Protein AF-A0A4R3HT07-F1 (afdb_monomer)

Mean predicted aligned error: 18.51 Å

Sequence (208 aa):
MPAIQLIVSEAEHKKLQEDYEKLSALWIQQGRQSSPPPFEHWIGERLMNANRISAEGIDHMRVFSAVEQLITSMHVHGFCLAHVVGQTGSPEKSSQEFAEALVRHFELPTQYIKRLQDVFTYYQKDASSLTDNGSSKAPAHASTTIESTFEELLERTTTALDHLGTERAIGRVEGALALLVNLGIMERETAREKTQAFKALARGMKKT

Nearest PDB structures (foldseek):
  6yss-assembly1_t  TM=6.814E-01  e=8.626E-01  Escherichia coli
  7m4u-assembly1_t  TM=6.735E-01  e=1.012E+00  Acinetobacter baumannii AB0057
  8akn-assembly1_U  TM=6.782E-01  e=1.917E+00  Escherichia coli BW25113

Foldseek 3Di:
DDDDDPDDDPVVVVVLVVVVVVVQVVCVVVVDPDHDDDSVVVVVVCVVVVDPCPPVNVVLVVLLVVLLVVQVVCVVLVHFAEDDPPDPDDQLVVLLVVLVVSCVVSVHDPVCSVVSSVSNVVRYDYVVVCCVVPDPCSVVVVLVSLVVVLVVLLVVLLVCLVVCDLVNSLVSNLVSLVVCVVVVSDPPVRSVVVSVVSNVSSVVVVVD

pLDDT: mean 73.89, std 13.8, range [34.53, 88.62]

Solvent-accessible surface area (backbone atoms only — not comparable to full-atom values): 12048 Å² total; per-residue (Å²): 131,86,80,84,79,83,77,81,56,66,69,58,52,52,51,53,50,55,52,48,52,53,48,46,54,50,40,60,73,68,67,52,90,64,78,72,72,55,69,70,56,50,48,50,53,46,56,72,65,66,68,72,71,45,74,66,53,51,50,46,51,49,55,52,49,50,53,54,49,50,56,52,49,35,47,76,73,74,43,69,50,64,61,72,88,85,60,100,59,56,70,68,54,52,26,41,54,51,20,49,50,51,31,62,74,69,70,40,65,74,81,47,32,62,57,46,19,51,54,44,56,70,54,40,46,57,56,64,77,52,34,74,78,76,50,101,40,57,67,53,58,52,42,53,52,52,49,51,53,48,49,52,50,49,52,54,42,59,74,37,30,86,82,62,36,60,70,57,40,49,52,52,52,49,54,52,43,51,50,35,37,75,71,70,71,37,56,71,67,60,43,50,50,54,49,51,53,50,52,52,50,52,58,52,66,72,76,113

Radius of gyration: 28.4 Å; Cα contacts (8 Å, |Δi|>4): 105; chains: 1; bounding box: 58×48×77 Å

Structure (mmCIF, N/CA/C/O backbone):
data_AF-A0A4R3HT07-F1
#
_entry.id   AF-A0A4R3HT07-F1
#
loop_
_atom_site.group_PDB
_atom_site.id
_atom_site.type_symbol
_atom_site.label_atom_id
_atom_site.label_alt_id
_atom_site.label_comp_id
_atom_site.label_asym_id
_atom_site.label_entity_id
_atom_site.label_seq_id
_atom_site.pdbx_PDB_ins_code
_atom_site.Cartn_x
_atom_site.Cartn_y
_atom_site.Cartn_z
_atom_site.occupancy
_atom_site.B_iso_or_equiv
_atom_site.auth_seq_id
_atom_site.auth_comp_id
_atom_site.auth_asym_id
_atom_site.auth_atom_id
_atom_site.pdbx_PDB_model_num
ATOM 1 N N . MET A 1 1 ? -12.604 -7.193 -16.984 1.00 37.78 1 MET A N 1
ATOM 2 C CA . MET A 1 1 ? -11.134 -7.183 -17.146 1.00 37.78 1 MET A CA 1
ATOM 3 C C . MET A 1 1 ? -10.815 -6.289 -18.333 1.00 37.78 1 MET A C 1
ATOM 5 O O . MET A 1 1 ? -11.420 -6.524 -19.374 1.00 37.78 1 MET A O 1
ATOM 9 N N . PRO A 1 2 ? -9.982 -5.243 -18.202 1.00 41.06 2 PRO A N 1
ATOM 10 C CA . PRO A 1 2 ? -9.590 -4.447 -19.361 1.00 41.06 2 PRO A CA 1
ATOM 11 C C . PRO A 1 2 ? -8.778 -5.326 -20.321 1.00 41.06 2 PRO A C 1
ATOM 13 O O . PRO A 1 2 ? -7.919 -6.095 -19.890 1.00 41.06 2 PRO A O 1
ATOM 16 N N . ALA A 1 3 ? -9.099 -5.261 -21.613 1.00 49.72 3 ALA A N 1
ATOM 17 C CA . ALA A 1 3 ? -8.401 -6.019 -22.642 1.00 49.72 3 ALA A CA 1
ATOM 18 C C . ALA A 1 3 ? -6.967 -5.490 -22.777 1.00 49.72 3 ALA A C 1
ATOM 20 O O . ALA A 1 3 ? -6.766 -4.304 -23.033 1.00 49.72 3 ALA A O 1
ATOM 21 N N . ILE A 1 4 ? -5.974 -6.363 -22.605 1.00 49.41 4 ILE A N 1
ATOM 22 C CA . ILE A 1 4 ? -4.579 -6.040 -22.906 1.00 49.41 4 ILE A CA 1
ATOM 23 C C . ILE A 1 4 ? -4.487 -5.899 -24.428 1.00 49.41 4 ILE A C 1
ATOM 25 O O . ILE A 1 4 ? -4.513 -6.894 -25.150 1.00 49.41 4 ILE A O 1
ATOM 29 N N . GLN A 1 5 ? -4.436 -4.664 -24.926 1.00 41.53 5 GLN A N 1
ATOM 30 C CA . GLN A 1 5 ? -4.171 -4.404 -26.337 1.00 41.53 5 GLN A CA 1
ATOM 31 C C . GLN A 1 5 ? -2.673 -4.579 -26.586 1.00 41.53 5 GLN A C 1
ATOM 33 O O . GLN A 1 5 ? -1.863 -3.727 -26.226 1.00 41.53 5 GLN A O 1
ATOM 38 N N . LEU A 1 6 ? -2.304 -5.711 -27.185 1.00 50.66 6 LEU A N 1
ATOM 39 C CA . LEU A 1 6 ? -0.961 -5.933 -27.709 1.00 50.66 6 LEU A CA 1
ATOM 40 C C . LEU A 1 6 ? -0.821 -5.142 -29.012 1.00 50.66 6 LEU A C 1
ATOM 42 O O . LEU A 1 6 ? -1.222 -5.604 -30.078 1.00 50.66 6 LEU A O 1
ATOM 46 N N . ILE A 1 7 ? -0.286 -3.926 -28.916 1.00 63.28 7 ILE A N 1
ATOM 47 C CA . ILE A 1 7 ? 0.054 -3.113 -30.084 1.00 63.28 7 ILE A CA 1
ATOM 48 C C . ILE A 1 7 ? 1.466 -3.510 -30.512 1.00 63.28 7 ILE A C 1
ATOM 50 O O . ILE A 1 7 ? 2.448 -3.139 -29.872 1.00 63.28 7 ILE A O 1
ATOM 54 N N . VAL A 1 8 ? 1.568 -4.299 -31.581 1.00 64.50 8 VAL A N 1
ATOM 55 C CA . VAL A 1 8 ? 2.858 -4.621 -32.198 1.00 64.50 8 VAL A CA 1
ATOM 56 C C . VAL A 1 8 ? 3.325 -3.388 -32.968 1.00 64.50 8 VAL A C 1
ATOM 58 O O . VAL A 1 8 ? 2.709 -2.990 -33.953 1.00 64.50 8 VAL A O 1
ATOM 61 N N . SER A 1 9 ? 4.403 -2.759 -32.502 1.00 75.62 9 SER A N 1
ATOM 62 C CA . SER A 1 9 ? 5.013 -1.624 -33.194 1.00 75.62 9 SER A CA 1
ATOM 63 C C . SER A 1 9 ? 5.792 -2.113 -34.417 1.00 75.62 9 SER A C 1
ATOM 65 O O . SER A 1 9 ? 6.888 -2.665 -34.296 1.00 75.62 9 SER A O 1
ATOM 67 N N . GLU A 1 10 ? 5.246 -1.891 -35.615 1.00 76.69 10 GLU A N 1
ATOM 68 C CA . GLU A 1 10 ? 5.913 -2.228 -36.884 1.00 76.69 10 GLU A CA 1
ATOM 69 C C . GLU A 1 10 ? 7.265 -1.506 -37.043 1.00 76.69 10 GLU A C 1
ATOM 71 O O . GLU A 1 10 ? 8.210 -2.056 -37.610 1.00 76.69 10 GLU A O 1
ATOM 76 N N . ALA A 1 11 ? 7.393 -0.297 -36.484 1.00 78.88 11 ALA A N 1
ATOM 77 C CA . ALA A 1 11 ? 8.632 0.478 -36.513 1.00 78.88 11 ALA A CA 1
ATOM 78 C C . ALA A 1 11 ? 9.754 -0.181 -35.691 1.00 78.88 11 ALA A C 1
ATOM 80 O O . ALA A 1 11 ? 10.909 -0.212 -36.120 1.00 78.88 11 ALA A O 1
ATOM 81 N N . GLU A 1 12 ? 9.423 -0.738 -34.524 1.00 77.69 12 GLU A N 1
ATOM 82 C CA . GLU A 1 12 ? 10.391 -1.452 -33.685 1.00 77.69 12 GLU A CA 1
ATOM 83 C C . GLU A 1 12 ? 10.773 -2.803 -34.289 1.00 77.69 12 GLU A C 1
ATOM 85 O O . GLU A 1 12 ? 11.945 -3.183 -34.249 1.00 77.69 12 GLU A O 1
ATOM 90 N N . HIS A 1 13 ? 9.816 -3.490 -34.920 1.00 79.44 13 HIS A N 1
ATOM 91 C CA . HIS A 1 13 ? 10.086 -4.727 -35.648 1.00 79.44 13 HIS A CA 1
ATOM 92 C C . HIS A 1 13 ? 11.069 -4.502 -36.804 1.00 79.44 13 HIS A C 1
ATOM 94 O O . HIS A 1 13 ? 12.067 -5.217 -36.914 1.00 79.44 13 HIS A O 1
ATOM 100 N N . 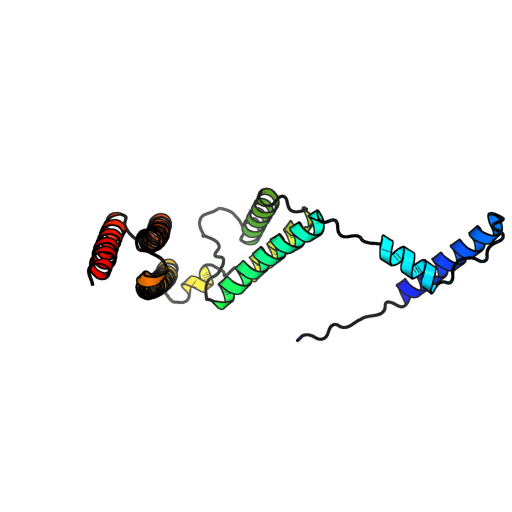LYS A 1 14 ? 10.855 -3.449 -37.605 1.00 84.50 14 LYS A N 1
ATOM 101 C CA . LYS A 1 14 ? 11.763 -3.086 -38.701 1.00 84.50 14 LYS A CA 1
ATOM 102 C C . LYS A 1 14 ? 13.173 -2.766 -38.195 1.00 84.50 14 LYS A C 1
ATOM 104 O O . LYS A 1 14 ? 14.154 -3.236 -38.763 1.00 84.50 14 LYS A O 1
ATOM 109 N N . LYS A 1 15 ? 13.283 -2.041 -37.079 1.00 84.75 15 LYS A N 1
ATOM 110 C CA . LYS A 1 15 ? 14.576 -1.743 -36.446 1.00 84.75 15 LYS A CA 1
ATOM 111 C C . LYS A 1 15 ? 15.298 -3.010 -35.964 1.00 84.75 15 LYS A C 1
ATOM 113 O O . LYS A 1 15 ? 16.508 -3.125 -36.135 1.00 8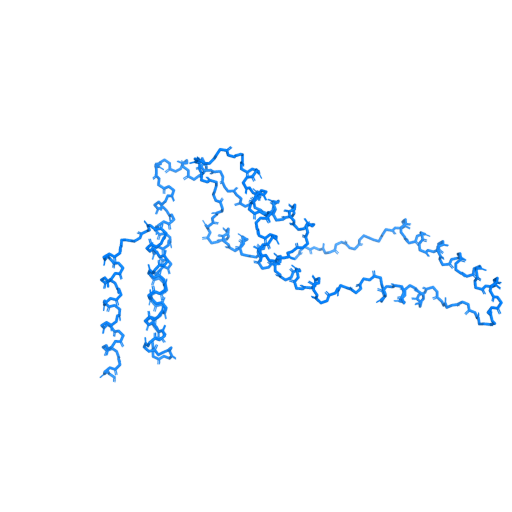4.75 15 LYS A O 1
ATOM 118 N N . LEU A 1 16 ? 14.572 -3.967 -35.381 1.00 83.69 16 LEU A N 1
ATOM 119 C CA . LEU A 1 16 ? 15.135 -5.256 -34.958 1.00 83.69 16 LEU A CA 1
ATOM 120 C C . LEU A 1 16 ? 15.637 -6.084 -36.146 1.00 83.69 16 LEU A C 1
ATOM 122 O O . LEU A 1 16 ? 16.680 -6.731 -36.040 1.00 83.69 16 LEU A O 1
ATOM 126 N N . GLN A 1 17 ? 14.923 -6.040 -37.269 1.00 84.25 17 GLN A N 1
ATOM 127 C CA . GLN A 1 17 ? 15.330 -6.702 -38.504 1.00 84.25 17 GLN A CA 1
ATOM 128 C C . GLN A 1 17 ? 16.607 -6.076 -39.088 1.00 84.25 17 GLN A C 1
ATOM 130 O O . GLN A 1 17 ? 17.556 -6.798 -39.389 1.00 84.25 17 GLN A O 1
ATOM 135 N N . GLU A 1 18 ? 16.689 -4.744 -39.142 1.00 87.25 18 GLU A N 1
ATOM 136 C CA . GLU A 1 18 ? 17.897 -4.023 -39.577 1.00 87.25 18 GLU A CA 1
ATOM 137 C C . GLU A 1 18 ? 19.112 -4.306 -38.669 1.00 87.25 18 GLU A C 1
ATOM 139 O O . GLU A 1 18 ? 20.241 -4.447 -39.147 1.00 87.25 18 GLU A O 1
ATOM 144 N N . ASP A 1 19 ? 18.906 -4.410 -37.352 1.00 84.62 19 ASP A N 1
ATOM 145 C CA . ASP A 1 19 ? 19.958 -4.784 -36.395 1.00 84.62 19 ASP A CA 1
ATOM 146 C C . ASP A 1 19 ? 20.474 -6.213 -36.638 1.00 84.62 19 ASP A C 1
ATOM 148 O O . ASP A 1 19 ? 21.682 -6.464 -36.554 1.00 84.62 19 ASP A O 1
ATOM 152 N N . TYR A 1 20 ? 19.577 -7.151 -36.953 1.00 86.38 20 TYR A N 1
ATOM 153 C CA . TYR A 1 20 ? 19.948 -8.528 -37.273 1.00 86.38 20 TYR A CA 1
ATOM 154 C C . TYR A 1 20 ? 20.708 -8.626 -38.597 1.00 86.38 20 TYR A C 1
ATOM 156 O O . TYR A 1 20 ? 21.718 -9.326 -38.679 1.00 86.38 20 TYR A O 1
ATOM 164 N N . GLU A 1 21 ? 20.283 -7.884 -39.621 1.00 86.00 21 GLU A N 1
ATOM 165 C CA . GLU A 1 21 ? 20.986 -7.815 -40.904 1.00 86.00 21 GLU A CA 1
ATOM 166 C C . GLU A 1 21 ? 22.422 -7.305 -40.720 1.00 86.00 21 GLU A C 1
ATOM 168 O O . GLU A 1 21 ? 23.366 -7.925 -41.218 1.00 86.00 21 GLU A O 1
ATOM 173 N N . LYS A 1 22 ? 22.621 -6.260 -39.904 1.00 86.31 22 LYS A N 1
ATOM 174 C CA . LYS A 1 22 ? 23.965 -5.775 -39.538 1.00 86.31 22 LYS A CA 1
ATOM 175 C C . LYS A 1 22 ? 24.794 -6.840 -38.825 1.00 86.31 22 LYS A C 1
ATOM 177 O O . LYS A 1 22 ? 25.967 -7.015 -39.154 1.00 86.31 22 LYS A O 1
ATOM 182 N N . LEU A 1 23 ? 24.203 -7.568 -37.874 1.00 83.25 23 LEU A N 1
ATOM 183 C CA . LEU A 1 23 ? 24.891 -8.663 -37.186 1.00 83.25 23 LEU A CA 1
ATOM 184 C C . LEU A 1 23 ? 25.297 -9.762 -38.166 1.00 83.25 23 LEU A C 1
ATOM 186 O O . LEU A 1 23 ? 26.435 -10.221 -38.115 1.00 83.25 23 LEU A O 1
ATOM 190 N N . SER A 1 24 ? 24.401 -10.156 -39.070 1.00 81.69 24 SER A N 1
ATOM 191 C CA . SER A 1 24 ? 24.669 -11.191 -40.070 1.00 81.69 24 SER A CA 1
ATOM 192 C C . SER A 1 24 ? 25.809 -10.791 -41.017 1.00 81.69 24 SER A C 1
ATOM 194 O O . SER A 1 24 ? 26.694 -11.602 -41.292 1.00 81.69 24 SER A O 1
ATOM 1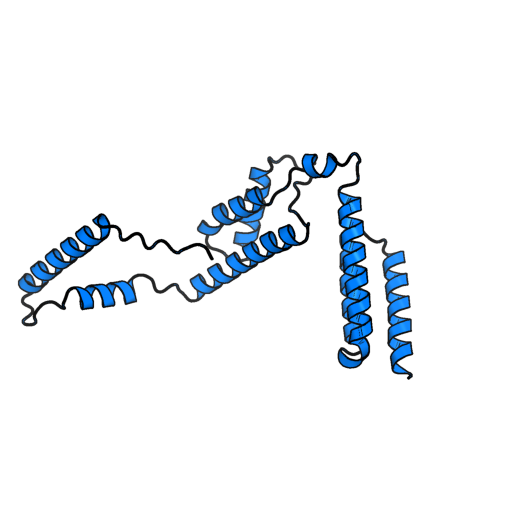96 N N . ALA A 1 25 ? 25.866 -9.517 -41.420 1.00 82.19 25 ALA A N 1
ATOM 197 C CA . ALA A 1 25 ? 26.948 -8.976 -42.236 1.00 82.19 25 ALA A CA 1
ATOM 198 C C . ALA A 1 25 ? 28.291 -8.982 -41.484 1.00 82.19 25 ALA A C 1
ATOM 200 O O . ALA A 1 25 ? 29.314 -9.392 -42.036 1.00 82.19 25 ALA A O 1
ATOM 201 N N . LEU A 1 26 ? 28.291 -8.594 -40.203 1.00 82.06 26 LEU A N 1
ATOM 202 C CA . LEU A 1 26 ? 29.482 -8.638 -39.347 1.00 82.06 26 LEU A CA 1
ATOM 203 C C . LEU A 1 26 ? 29.937 -10.074 -39.048 1.00 82.06 26 LEU A C 1
ATOM 205 O O . LEU A 1 26 ? 31.135 -10.323 -38.939 1.00 82.06 26 LEU A O 1
ATOM 209 N N . TRP A 1 27 ? 29.010 -11.028 -38.952 1.00 80.75 27 TRP A N 1
ATOM 210 C CA . TRP A 1 27 ? 29.309 -12.443 -38.709 1.00 80.75 27 TRP A CA 1
ATOM 211 C C . TRP A 1 27 ? 30.141 -13.052 -39.841 1.00 80.75 27 TRP A C 1
ATOM 213 O O . TRP A 1 27 ? 31.115 -13.764 -39.588 1.00 80.75 27 TRP A O 1
ATOM 223 N N . ILE A 1 28 ? 29.792 -12.700 -41.083 1.00 74.12 28 ILE A N 1
ATOM 224 C CA . ILE A 1 28 ? 30.522 -13.093 -42.294 1.00 74.12 28 ILE A CA 1
ATOM 225 C C . ILE A 1 28 ? 31.903 -12.419 -42.325 1.00 74.12 28 ILE A C 1
ATOM 227 O O . ILE A 1 28 ? 32.904 -13.074 -42.612 1.00 74.12 28 ILE A O 1
ATOM 231 N N . GLN A 1 29 ? 31.987 -11.132 -41.968 1.00 75.56 29 GLN A N 1
ATOM 232 C CA . GLN A 1 29 ? 33.257 -10.390 -41.931 1.00 75.56 29 GLN A CA 1
ATOM 233 C C . GLN A 1 29 ? 34.222 -10.877 -40.840 1.00 75.56 29 GLN A C 1
ATOM 235 O O . GLN A 1 29 ? 35.435 -10.783 -41.009 1.00 75.56 29 GLN A O 1
ATOM 240 N N . GLN A 1 30 ? 33.708 -11.431 -39.740 1.00 75.44 30 GLN A N 1
ATOM 241 C CA . GLN A 1 30 ? 34.515 -12.003 -38.657 1.00 75.44 30 GLN A CA 1
ATOM 242 C C . GLN A 1 30 ? 35.070 -13.404 -38.971 1.00 75.44 30 GLN A C 1
ATOM 244 O O . GLN A 1 30 ? 35.704 -14.009 -38.108 1.00 75.44 30 GLN A O 1
ATOM 249 N N . GLY A 1 31 ? 34.839 -13.939 -40.177 1.00 64.19 31 GLY A N 1
ATOM 250 C CA . GLY A 1 31 ? 35.401 -15.223 -40.607 1.00 64.19 31 GLY A CA 1
ATOM 251 C C . GLY A 1 31 ? 34.873 -16.426 -39.821 1.00 64.19 31 GLY A C 1
ATOM 252 O O . GLY A 1 31 ? 35.510 -17.481 -39.800 1.00 64.19 31 GLY A O 1
ATOM 253 N N . ARG A 1 32 ? 33.721 -16.286 -39.151 1.00 69.00 32 ARG A N 1
ATOM 254 C CA . ARG A 1 32 ? 33.080 -17.401 -38.448 1.00 69.00 32 ARG A CA 1
ATOM 255 C C . ARG A 1 32 ? 32.565 -18.400 -39.484 1.00 69.00 32 ARG A C 1
ATOM 257 O O . ARG A 1 32 ? 31.801 -18.035 -40.368 1.00 69.00 32 ARG A O 1
ATOM 264 N N . GLN A 1 33 ? 32.979 -19.663 -39.367 1.00 61.62 33 GLN A N 1
ATOM 265 C CA . GLN A 1 33 ? 32.546 -20.727 -40.287 1.00 61.62 33 GLN A CA 1
ATOM 266 C C . GLN A 1 33 ? 31.112 -21.213 -40.036 1.00 61.62 33 GLN A C 1
ATOM 268 O O . GLN A 1 33 ? 30.549 -21.928 -40.860 1.00 61.62 33 GLN A O 1
ATOM 273 N N . SER A 1 34 ? 30.512 -20.842 -38.906 1.00 71.25 34 SER A N 1
ATOM 274 C CA . SER A 1 34 ? 29.113 -21.137 -38.619 1.00 71.25 34 SER A CA 1
ATOM 275 C C . SER A 1 34 ? 28.196 -20.094 -39.249 1.00 71.25 34 SER A C 1
ATOM 277 O O . SER A 1 34 ? 28.502 -18.900 -39.244 1.00 71.25 34 SER A O 1
ATOM 279 N N . SER A 1 35 ? 27.040 -20.534 -39.748 1.00 73.62 35 SER A N 1
ATOM 280 C CA . SER A 1 35 ? 25.962 -19.621 -40.128 1.00 73.62 35 SER A CA 1
ATOM 281 C C . SER A 1 35 ? 25.542 -18.770 -38.922 1.00 73.62 35 SER A C 1
ATOM 283 O O . SER A 1 35 ? 25.547 -19.286 -37.797 1.00 73.62 35 SER A O 1
ATOM 285 N N . PRO A 1 36 ? 25.166 -17.493 -39.122 1.00 77.88 36 PRO A N 1
ATOM 286 C CA . PRO A 1 36 ? 24.611 -16.687 -38.043 1.00 77.88 36 PRO A CA 1
ATOM 287 C C . PRO A 1 36 ? 23.380 -17.385 -37.434 1.00 77.88 36 PRO A C 1
ATOM 289 O O . PRO A 1 36 ? 22.666 -18.101 -38.147 1.00 77.88 36 PRO A O 1
ATOM 292 N N . PRO A 1 37 ? 23.143 -17.218 -36.121 1.00 82.25 37 PRO A N 1
ATOM 293 C CA . PRO A 1 37 ? 21.982 -17.803 -35.460 1.00 82.25 37 PRO A CA 1
ATOM 294 C C . PRO A 1 37 ? 20.697 -17.275 -36.109 1.00 82.25 37 PRO A C 1
ATOM 296 O O . PRO A 1 37 ? 20.656 -16.086 -36.406 1.00 82.25 37 PRO A O 1
ATOM 299 N N . PRO A 1 38 ? 19.649 -18.099 -36.301 1.00 84.44 38 PRO A N 1
ATOM 300 C CA . PRO A 1 38 ? 18.374 -17.642 -36.850 1.00 84.44 38 PRO A CA 1
ATOM 301 C C . PRO A 1 38 ? 17.807 -16.440 -36.085 1.00 84.44 38 PRO A C 1
ATOM 303 O O . PRO A 1 38 ? 17.961 -16.355 -34.865 1.00 84.44 38 PRO A O 1
ATOM 306 N N . PHE A 1 39 ? 17.093 -15.553 -36.785 1.00 80.94 39 PHE A N 1
ATOM 307 C CA . PHE A 1 39 ? 16.514 -14.326 -36.219 1.00 80.94 39 PHE A CA 1
ATOM 308 C C . PHE A 1 39 ? 15.720 -14.571 -34.929 1.00 80.94 39 PHE A C 1
ATOM 310 O O . PHE A 1 39 ? 15.919 -13.866 -33.943 1.00 80.94 39 PHE A O 1
ATOM 317 N N . GLU A 1 40 ? 14.880 -15.610 -34.903 1.00 81.75 40 GLU A N 1
ATOM 318 C CA . GLU A 1 40 ? 14.084 -15.979 -33.726 1.00 81.75 40 GLU A CA 1
ATOM 319 C C . GLU A 1 40 ? 14.951 -16.373 -32.526 1.00 81.75 40 GLU A C 1
ATOM 321 O O . GLU A 1 40 ? 14.657 -15.996 -31.393 1.00 81.75 40 GLU A O 1
ATOM 326 N N . HIS A 1 41 ? 16.051 -17.089 -32.768 1.00 80.88 41 HIS A N 1
ATOM 327 C CA . HIS A 1 41 ? 16.975 -17.504 -31.718 1.00 80.88 41 HIS A CA 1
ATOM 328 C C . HIS A 1 41 ? 17.774 -16.312 -31.180 1.00 80.88 41 HIS A C 1
ATOM 330 O O . HIS A 1 41 ? 17.892 -16.140 -29.969 1.00 80.88 41 HIS A O 1
ATOM 336 N N . TRP A 1 42 ? 18.246 -15.439 -32.073 1.00 84.50 42 TRP A N 1
ATOM 337 C CA . TRP A 1 42 ? 18.942 -14.209 -31.701 1.00 84.50 42 TRP A CA 1
ATOM 338 C C . TRP A 1 42 ? 18.045 -13.245 -30.912 1.00 84.50 42 TRP A C 1
ATOM 340 O O . TRP A 1 42 ? 18.473 -12.702 -29.892 1.00 84.50 42 TRP A O 1
ATOM 350 N N . ILE A 1 43 ? 16.788 -13.065 -31.332 1.00 81.38 43 ILE A N 1
ATOM 351 C CA . ILE A 1 43 ? 15.800 -12.297 -30.565 1.00 81.38 43 ILE A CA 1
ATOM 352 C C . ILE A 1 43 ? 15.510 -12.975 -29.232 1.00 81.38 43 ILE A C 1
ATOM 354 O O . ILE A 1 43 ? 15.459 -12.282 -28.222 1.00 81.38 43 ILE A O 1
ATOM 358 N N . GLY A 1 44 ? 15.348 -14.298 -29.203 1.00 74.94 44 GLY A N 1
ATOM 359 C CA . GLY A 1 44 ? 15.113 -15.053 -27.974 1.00 74.94 44 GLY A CA 1
ATOM 360 C C . GLY A 1 44 ? 16.221 -14.834 -26.944 1.00 74.94 44 GLY A C 1
ATOM 361 O O . GLY A 1 44 ? 15.936 -14.476 -25.803 1.00 74.94 44 GLY A O 1
ATOM 362 N N . GLU A 1 45 ? 17.486 -14.942 -27.350 1.00 76.81 45 GLU A N 1
ATOM 363 C CA . GLU A 1 45 ? 18.623 -14.632 -26.478 1.00 76.81 45 GLU A CA 1
ATOM 364 C C . GLU A 1 45 ? 18.659 -13.155 -26.080 1.00 76.81 45 GLU A C 1
ATOM 366 O O . GLU A 1 45 ? 18.891 -12.831 -24.913 1.00 76.81 45 GLU A O 1
ATOM 371 N N . ARG A 1 46 ? 18.391 -12.242 -27.021 1.00 72.69 46 ARG A N 1
ATOM 372 C CA . ARG A 1 46 ? 18.348 -10.805 -26.732 1.00 72.69 46 ARG A CA 1
ATOM 373 C C . ARG A 1 46 ? 17.252 -10.490 -25.721 1.00 72.69 46 ARG A C 1
ATOM 375 O O . ARG A 1 46 ? 17.537 -9.741 -24.805 1.00 72.69 46 ARG A O 1
ATOM 382 N N . LEU A 1 47 ? 16.066 -11.092 -25.820 1.00 69.00 47 LEU A N 1
ATOM 383 C CA . LEU A 1 47 ? 14.940 -10.932 -24.891 1.00 69.00 47 LEU A CA 1
ATOM 384 C C . LEU A 1 47 ? 15.230 -11.534 -23.513 1.00 69.00 47 LEU A C 1
ATOM 386 O O . LEU A 1 47 ? 14.974 -10.886 -22.500 1.00 69.00 47 LEU A O 1
ATOM 390 N N . MET A 1 48 ? 15.826 -12.728 -23.466 1.00 64.25 48 MET A N 1
ATOM 391 C CA . MET A 1 48 ? 16.255 -13.372 -22.215 1.00 64.25 48 MET A CA 1
ATOM 392 C C . MET A 1 48 ? 17.322 -12.556 -21.471 1.00 64.25 48 MET A C 1
ATOM 394 O O . MET A 1 48 ? 17.422 -12.627 -20.242 1.00 64.25 48 MET A O 1
ATOM 398 N N . ASN A 1 49 ? 18.091 -11.759 -22.214 1.00 59.88 49 ASN A N 1
ATOM 399 C CA . ASN A 1 49 ? 19.088 -10.833 -21.690 1.00 59.88 49 ASN A CA 1
ATOM 400 C C . ASN A 1 49 ? 18.573 -9.384 -21.567 1.00 59.88 49 ASN A C 1
ATOM 402 O O . ASN A 1 49 ? 19.232 -8.572 -20.921 1.00 59.88 49 ASN A O 1
ATOM 406 N N . ALA A 1 50 ? 17.420 -9.045 -22.159 1.00 57.69 50 ALA A N 1
ATOM 407 C CA . ALA A 1 50 ? 17.011 -7.657 -22.382 1.00 57.69 50 ALA A CA 1
ATOM 408 C C . ALA A 1 50 ? 16.520 -6.957 -21.125 1.00 57.69 50 ALA A C 1
ATOM 410 O O . ALA A 1 50 ? 16.609 -5.743 -21.096 1.00 57.69 50 ALA A O 1
ATOM 411 N N . ASN A 1 51 ? 16.012 -7.664 -20.116 1.00 58.06 51 ASN A N 1
ATOM 412 C CA . ASN A 1 51 ? 15.630 -7.067 -18.836 1.00 58.06 51 ASN A CA 1
ATOM 413 C C . ASN A 1 51 ? 15.429 -8.172 -17.799 1.00 58.06 51 ASN A C 1
ATOM 415 O O . ASN A 1 51 ? 14.303 -8.571 -17.497 1.00 58.06 51 ASN A O 1
ATOM 419 N N . ARG A 1 52 ? 16.520 -8.669 -17.209 1.00 55.44 52 ARG A N 1
ATOM 420 C CA . ARG A 1 52 ? 16.389 -9.304 -15.895 1.00 55.44 52 ARG A CA 1
ATOM 421 C C . ARG A 1 52 ? 16.109 -8.186 -14.905 1.00 55.44 52 ARG A C 1
ATOM 423 O O . ARG A 1 52 ? 17.029 -7.486 -14.491 1.00 55.44 52 ARG A O 1
ATOM 430 N N . ILE A 1 53 ? 14.836 -7.995 -14.566 1.00 60.84 53 ILE A N 1
ATOM 431 C CA . ILE A 1 53 ? 14.464 -7.190 -13.403 1.00 60.84 53 ILE A CA 1
ATOM 432 C C . ILE A 1 53 ? 15.221 -7.811 -12.226 1.00 60.84 53 ILE A C 1
ATOM 434 O O . ILE A 1 53 ? 15.079 -9.007 -11.961 1.00 60.84 53 ILE A O 1
ATOM 438 N N . SER A 1 54 ? 16.105 -7.037 -11.595 1.00 69.56 54 SER A N 1
ATOM 439 C CA . SER A 1 54 ? 16.853 -7.512 -10.433 1.00 69.56 54 SER A CA 1
ATOM 440 C C . SER A 1 54 ? 15.872 -7.910 -9.326 1.00 69.56 54 SER A C 1
ATOM 442 O O . SER A 1 54 ? 14.749 -7.409 -9.281 1.00 69.56 54 SER A O 1
ATOM 444 N N . ALA A 1 55 ? 16.276 -8.804 -8.420 1.00 70.75 55 ALA A N 1
ATOM 445 C CA . ALA A 1 55 ? 15.448 -9.151 -7.260 1.00 70.75 55 ALA A CA 1
ATOM 446 C C . ALA A 1 55 ? 15.009 -7.888 -6.489 1.00 70.75 55 ALA A C 1
ATOM 448 O O . ALA A 1 55 ? 13.841 -7.733 -6.156 1.00 70.75 55 ALA A O 1
ATOM 449 N N . GLU A 1 56 ? 15.924 -6.929 -6.363 1.00 76.00 56 GLU A N 1
ATOM 450 C CA . GLU A 1 56 ? 15.684 -5.593 -5.819 1.00 76.00 56 GLU A CA 1
ATOM 451 C C . GLU A 1 56 ? 14.634 -4.796 -6.621 1.00 76.00 56 GLU A C 1
ATOM 453 O O . GLU A 1 56 ? 13.731 -4.190 -6.052 1.00 76.00 56 GLU A O 1
ATOM 458 N N . GLY A 1 57 ? 14.667 -4.858 -7.956 1.00 75.62 57 GLY A N 1
ATOM 459 C CA . GLY A 1 57 ? 13.639 -4.259 -8.811 1.00 75.62 57 GLY A CA 1
ATOM 460 C C . GLY A 1 57 ? 12.247 -4.863 -8.596 1.00 75.62 57 GLY A C 1
ATOM 461 O O . GLY A 1 57 ? 11.257 -4.131 -8.607 1.00 75.62 57 GLY A O 1
ATOM 462 N N . ILE A 1 58 ? 12.163 -6.174 -8.348 1.00 78.88 58 ILE A N 1
ATOM 463 C CA . ILE A 1 58 ? 10.901 -6.855 -8.014 1.00 78.88 58 ILE A CA 1
ATOM 464 C C . ILE A 1 58 ? 10.393 -6.394 -6.644 1.00 78.88 58 ILE A C 1
ATOM 466 O O . ILE A 1 58 ? 9.197 -6.135 -6.491 1.00 78.88 58 ILE A O 1
ATOM 470 N N . ASP A 1 59 ? 11.280 -6.255 -5.661 1.00 79.50 59 ASP A N 1
ATOM 471 C CA . ASP A 1 59 ? 10.906 -5.797 -4.324 1.00 79.50 59 ASP A CA 1
ATOM 472 C C . ASP A 1 59 ? 10.420 -4.341 -4.342 1.00 79.50 59 ASP A C 1
ATOM 474 O O . ASP A 1 59 ? 9.359 -4.046 -3.785 1.00 79.50 59 ASP A O 1
ATOM 478 N N . HIS A 1 60 ? 11.072 -3.460 -5.106 1.00 83.44 60 HIS A N 1
ATOM 479 C CA . HIS A 1 60 ? 10.582 -2.098 -5.341 1.00 83.44 60 HIS A CA 1
ATOM 480 C C . HIS A 1 60 ? 9.182 -2.076 -5.970 1.00 83.44 60 HIS A C 1
ATOM 482 O O . HIS A 1 60 ? 8.321 -1.300 -5.549 1.00 83.44 60 HIS A O 1
ATOM 488 N N . MET A 1 61 ? 8.917 -2.954 -6.946 1.00 82.81 61 MET A N 1
ATOM 489 C CA . MET A 1 61 ? 7.588 -3.071 -7.558 1.00 82.81 61 MET A CA 1
ATOM 490 C C . MET A 1 61 ? 6.530 -3.552 -6.558 1.00 82.81 61 MET A C 1
ATOM 492 O O . MET A 1 61 ? 5.395 -3.071 -6.596 1.00 82.81 61 MET A O 1
ATOM 496 N N . ARG A 1 62 ? 6.879 -4.478 -5.657 1.00 83.81 62 ARG A N 1
ATOM 497 C CA . ARG A 1 62 ? 5.969 -4.975 -4.611 1.00 83.81 62 ARG A CA 1
ATOM 498 C C . ARG A 1 62 ? 5.617 -3.888 -3.609 1.00 83.81 62 ARG A C 1
ATOM 500 O O . ARG A 1 62 ? 4.438 -3.721 -3.309 1.00 83.81 62 ARG A O 1
ATOM 507 N N . VAL A 1 63 ? 6.611 -3.140 -3.134 1.00 84.94 63 VAL A N 1
ATOM 508 C CA . VAL A 1 63 ? 6.392 -2.028 -2.200 1.00 84.94 63 VAL A CA 1
ATOM 509 C C . VAL A 1 63 ? 5.522 -0.955 -2.848 1.00 84.94 63 VAL A C 1
ATOM 511 O O . VAL A 1 63 ? 4.518 -0.554 -2.263 1.00 84.94 63 VAL A O 1
ATOM 514 N N . PHE A 1 64 ? 5.836 -0.554 -4.083 1.00 86.38 64 PHE A N 1
ATOM 515 C CA . PHE A 1 64 ? 5.003 0.393 -4.823 1.00 86.38 64 PHE A CA 1
ATOM 516 C C . PHE A 1 64 ? 3.555 -0.109 -4.963 1.00 86.38 64 PHE A C 1
ATOM 518 O O . PHE A 1 64 ? 2.614 0.624 -4.665 1.00 86.38 64 PHE A O 1
ATOM 525 N N . SER A 1 65 ? 3.372 -1.376 -5.351 1.00 84.62 65 SER A N 1
ATOM 526 C CA . SER A 1 65 ? 2.039 -1.973 -5.516 1.00 84.62 65 SER A CA 1
ATOM 527 C C . SER A 1 65 ? 1.264 -2.028 -4.198 1.00 84.62 65 SER A C 1
ATOM 529 O O . SER A 1 65 ? 0.060 -1.795 -4.190 1.00 84.62 65 SER A O 1
ATOM 531 N N . ALA A 1 66 ? 1.937 -2.304 -3.077 1.00 83.38 66 ALA A N 1
ATOM 532 C CA . ALA A 1 66 ? 1.315 -2.307 -1.756 1.00 83.38 66 ALA A CA 1
ATOM 533 C C . ALA A 1 66 ? 0.841 -0.905 -1.347 1.00 83.38 66 ALA A C 1
ATOM 535 O O . ALA A 1 66 ? -0.256 -0.761 -0.809 1.00 83.38 66 ALA A O 1
ATOM 536 N N . VAL A 1 67 ? 1.630 0.132 -1.646 1.00 84.31 67 VAL A N 1
ATOM 537 C CA . VAL A 1 67 ? 1.248 1.532 -1.402 1.00 84.31 67 VAL A CA 1
ATOM 538 C C . VAL A 1 67 ? 0.051 1.929 -2.272 1.00 84.31 67 VAL A C 1
ATOM 540 O O . VAL A 1 67 ? -0.926 2.470 -1.758 1.00 84.31 67 VAL A O 1
ATOM 543 N N . GLU A 1 68 ? 0.069 1.602 -3.566 1.00 84.75 68 GLU A N 1
ATOM 544 C CA . GLU A 1 68 ? -1.053 1.858 -4.484 1.00 84.75 68 GLU A CA 1
ATOM 545 C C . GLU A 1 68 ? -2.331 1.119 -4.035 1.00 84.75 68 GLU A C 1
ATOM 547 O O . GLU A 1 68 ? -3.416 1.705 -3.984 1.00 84.75 68 GLU A O 1
ATOM 552 N N . GLN A 1 69 ? -2.213 -0.146 -3.619 1.00 81.62 69 GLN A N 1
ATOM 553 C CA . GLN A 1 69 ? -3.323 -0.936 -3.073 1.00 81.62 69 GLN A CA 1
ATOM 554 C C . GLN A 1 69 ? -3.870 -0.372 -1.758 1.00 81.62 69 GLN A C 1
ATOM 556 O O . GLN A 1 69 ? -5.082 -0.367 -1.539 1.00 81.62 69 GLN A O 1
ATOM 561 N N . LEU A 1 70 ? -3.005 0.132 -0.881 1.00 80.06 70 LEU A N 1
ATOM 562 C CA . LEU A 1 70 ? -3.438 0.767 0.359 1.00 80.06 70 LEU A CA 1
ATOM 563 C C . LEU A 1 70 ? -4.290 2.007 0.065 1.00 80.06 70 LEU A C 1
ATOM 565 O O . LEU A 1 70 ? -5.397 2.128 0.578 1.00 80.06 70 LEU A O 1
ATOM 569 N N . ILE A 1 71 ? -3.819 2.894 -0.810 1.00 81.44 71 ILE A N 1
ATOM 570 C CA . ILE A 1 71 ? -4.524 4.145 -1.128 1.00 81.44 71 ILE A CA 1
ATOM 571 C C . ILE A 1 71 ? -5.859 3.858 -1.826 1.00 81.44 71 ILE A C 1
ATOM 573 O O . ILE A 1 71 ? -6.890 4.438 -1.485 1.00 81.44 71 ILE A O 1
ATOM 577 N N . THR A 1 72 ? -5.856 2.925 -2.779 1.00 78.44 72 THR A N 1
ATOM 578 C CA . THR A 1 72 ? -7.076 2.521 -3.493 1.00 78.44 72 THR A CA 1
ATOM 579 C C . THR A 1 72 ? -8.083 1.841 -2.563 1.00 78.44 72 THR A C 1
ATOM 581 O O . THR A 1 72 ? -9.271 2.155 -2.620 1.00 78.44 72 THR A O 1
ATOM 584 N N . SER A 1 73 ? -7.638 0.959 -1.663 1.00 72.38 73 SER A N 1
ATOM 585 C CA . SER A 1 73 ? -8.526 0.312 -0.685 1.00 72.38 73 SER A CA 1
ATOM 586 C C . SER A 1 73 ? -9.098 1.302 0.330 1.00 72.38 73 SER A C 1
ATOM 588 O O . SER A 1 73 ? -10.291 1.242 0.621 1.00 72.38 73 SER A O 1
ATOM 590 N N . MET A 1 74 ? -8.302 2.268 0.800 1.00 73.06 74 MET A N 1
ATOM 591 C CA . MET A 1 74 ? -8.795 3.367 1.636 1.00 73.06 74 MET A CA 1
ATOM 592 C C . MET A 1 74 ? -9.958 4.094 0.957 1.00 73.06 74 MET A C 1
ATOM 594 O O . MET A 1 74 ? -11.006 4.269 1.579 1.00 73.06 74 MET A O 1
ATOM 598 N N . HIS A 1 75 ? -9.808 4.426 -0.329 1.00 71.31 75 HIS A N 1
ATOM 599 C CA . HIS A 1 75 ? -10.854 5.089 -1.104 1.00 71.31 75 HIS A CA 1
ATOM 600 C C . HIS A 1 75 ? -12.151 4.267 -1.178 1.00 71.31 75 HIS A C 1
ATOM 602 O O . HIS A 1 75 ? -13.234 4.813 -0.967 1.00 71.31 75 HIS A O 1
ATOM 608 N N . VAL A 1 76 ? -12.051 2.952 -1.418 1.00 68.19 76 VAL A N 1
ATOM 609 C CA . VAL A 1 76 ? -13.208 2.033 -1.445 1.00 68.19 76 VAL A CA 1
ATOM 610 C C . VAL A 1 76 ? -13.937 1.994 -0.098 1.00 68.19 76 VAL A C 1
ATOM 612 O O . VAL A 1 76 ? -15.162 1.902 -0.065 1.00 68.19 76 VAL A O 1
ATOM 615 N N . HIS A 1 77 ? -13.205 2.110 1.009 1.00 62.78 77 HIS A N 1
ATOM 616 C CA . HIS A 1 77 ? -13.760 2.103 2.364 1.00 62.78 77 HIS A CA 1
ATOM 617 C C . HIS A 1 77 ? -14.157 3.495 2.883 1.00 62.78 77 HIS A C 1
ATOM 619 O O . HIS A 1 77 ? -14.436 3.652 4.068 1.00 62.78 77 HIS A O 1
ATOM 625 N N . GLY A 1 78 ? -14.201 4.511 2.013 1.00 55.41 78 GLY A N 1
ATOM 626 C CA . GLY A 1 78 ? -14.629 5.865 2.375 1.00 55.41 78 GLY A CA 1
ATOM 627 C C . GLY A 1 78 ? -13.565 6.706 3.088 1.00 55.41 78 GLY A C 1
ATOM 628 O O . GLY A 1 78 ? -13.841 7.851 3.443 1.00 55.41 78 GLY A O 1
ATOM 629 N N . PHE A 1 79 ? -12.345 6.188 3.249 1.00 63.09 79 PHE A N 1
ATOM 630 C CA . PHE A 1 79 ? -11.198 6.951 3.733 1.00 63.09 79 PHE A CA 1
ATOM 631 C C . PHE A 1 79 ? -10.542 7.705 2.572 1.00 63.09 79 PHE A C 1
ATOM 633 O O . PHE A 1 79 ? -10.465 7.220 1.444 1.00 63.09 79 PHE A O 1
ATOM 640 N N . CYS A 1 80 ? -10.043 8.909 2.830 1.00 66.94 80 CYS A N 1
ATOM 641 C CA . CYS A 1 80 ? -9.359 9.706 1.816 1.00 66.94 80 CYS A CA 1
ATOM 642 C C . CYS A 1 80 ? -8.122 10.390 2.380 1.00 66.94 80 CYS A C 1
ATOM 644 O O . CYS A 1 80 ? -8.044 10.688 3.573 1.00 66.94 80 CYS A O 1
ATOM 646 N N . LEU A 1 81 ? -7.180 10.690 1.490 1.00 72.50 81 LEU A N 1
ATOM 647 C CA . LEU A 1 81 ? -6.082 11.593 1.795 1.00 72.50 81 LEU A CA 1
ATOM 648 C C . LEU A 1 81 ? -6.633 13.020 1.782 1.00 72.50 81 LEU A C 1
ATOM 650 O O . LEU A 1 81 ? -7.229 13.452 0.794 1.00 72.50 81 LEU A O 1
ATOM 654 N N . ALA A 1 82 ? -6.466 13.733 2.891 1.00 65.94 82 ALA A N 1
ATOM 655 C CA . ALA A 1 82 ? -6.911 15.110 3.035 1.00 65.94 82 ALA A CA 1
ATOM 656 C C . ALA A 1 82 ? -5.700 16.031 3.185 1.00 65.94 82 ALA A C 1
ATOM 658 O O . ALA A 1 82 ? -4.768 15.735 3.935 1.00 65.94 82 ALA A O 1
ATOM 659 N N . HIS A 1 83 ? -5.729 17.167 2.491 1.00 63.28 83 HIS A N 1
ATOM 660 C CA . HIS A 1 83 ? -4.801 18.253 2.775 1.00 63.28 83 HIS A CA 1
ATOM 661 C C . HIS A 1 83 ? -5.258 18.974 4.047 1.00 63.28 83 HIS A C 1
ATOM 663 O O . HIS A 1 83 ? -6.353 19.538 4.082 1.00 63.28 83 HIS A O 1
ATOM 669 N N . VAL A 1 84 ? -4.439 18.957 5.099 1.00 57.81 84 VAL A N 1
ATOM 670 C CA . VAL A 1 84 ? -4.746 19.696 6.328 1.00 57.81 84 VAL A CA 1
ATOM 671 C C . VAL A 1 84 ? -4.444 21.175 6.091 1.00 57.81 84 VAL A C 1
ATOM 673 O O . VAL A 1 84 ? -3.287 21.591 6.049 1.00 57.81 84 VAL A O 1
ATOM 676 N N . VAL A 1 85 ? -5.505 21.967 5.926 1.00 50.12 85 VAL A N 1
ATOM 677 C CA . VAL A 1 85 ? -5.424 23.420 5.736 1.00 50.12 85 VAL A CA 1
ATOM 678 C C . VAL A 1 85 ? -4.767 24.052 6.969 1.00 50.12 85 VAL A C 1
ATOM 680 O O . VAL A 1 85 ? -5.302 23.977 8.073 1.00 50.12 85 VAL A O 1
ATOM 683 N N . GLY A 1 86 ? -3.587 24.650 6.782 1.00 51.78 86 GLY A N 1
ATOM 684 C CA . GLY A 1 86 ? -2.782 25.254 7.854 1.00 51.78 86 GLY A CA 1
ATOM 685 C C . GLY A 1 86 ? -1.270 25.160 7.623 1.00 51.78 86 GLY A C 1
ATOM 686 O O . GLY A 1 86 ? -0.519 25.974 8.157 1.00 51.78 86 GLY A O 1
ATOM 687 N N . GLN A 1 87 ? -0.821 24.223 6.782 1.00 48.81 87 GLN A N 1
ATOM 688 C CA . GLN A 1 87 ? 0.540 24.210 6.238 1.00 48.81 87 GLN A CA 1
ATOM 689 C C . GLN A 1 87 ? 0.572 24.974 4.906 1.00 48.81 87 GLN A C 1
ATOM 691 O O . GLN A 1 87 ? -0.293 24.810 4.056 1.00 48.81 87 GLN A O 1
ATOM 696 N N . THR A 1 88 ? 1.559 25.849 4.738 1.00 45.28 88 THR A N 1
ATOM 697 C CA . THR A 1 88 ? 1.709 26.858 3.669 1.00 45.28 88 THR A CA 1
ATOM 698 C C . THR A 1 88 ? 2.062 26.289 2.278 1.00 45.28 88 THR A C 1
ATOM 700 O O . THR A 1 88 ? 2.791 26.921 1.511 1.00 45.28 88 THR A O 1
ATOM 703 N N . GLY A 1 89 ? 1.586 25.088 1.938 1.00 55.34 89 GLY A N 1
ATOM 704 C CA . GLY A 1 89 ? 1.874 24.400 0.676 1.00 55.34 89 GLY A CA 1
ATOM 705 C C . GLY A 1 89 ? 0.639 24.249 -0.211 1.00 55.34 89 GLY A C 1
ATOM 706 O O . GLY A 1 89 ? -0.467 24.078 0.286 1.00 55.34 89 GLY A O 1
ATOM 707 N N . SER A 1 90 ? 0.824 24.282 -1.534 1.00 66.19 90 SER A N 1
ATOM 708 C CA . SER A 1 90 ? -0.208 23.806 -2.459 1.00 66.19 90 SER A CA 1
ATOM 709 C C . SER A 1 90 ? -0.414 22.290 -2.277 1.00 66.19 90 SER A C 1
ATOM 711 O O . SER A 1 90 ? 0.536 21.588 -1.915 1.00 66.19 90 SER A O 1
ATOM 713 N N . PRO A 1 91 ? -1.614 21.745 -2.548 1.00 66.06 91 PRO A N 1
ATOM 714 C CA . PRO A 1 91 ? -1.890 20.308 -2.423 1.00 66.06 91 PRO A CA 1
ATOM 715 C C . PRO A 1 91 ? -0.952 19.441 -3.279 1.00 66.06 91 PRO A C 1
ATOM 717 O O . PRO A 1 91 ? -0.548 18.357 -2.855 1.00 66.06 91 PRO A O 1
ATOM 720 N N . GLU A 1 92 ? -0.532 19.954 -4.437 1.00 71.12 92 GLU A N 1
ATOM 721 C CA . GLU A 1 92 ? 0.476 19.332 -5.302 1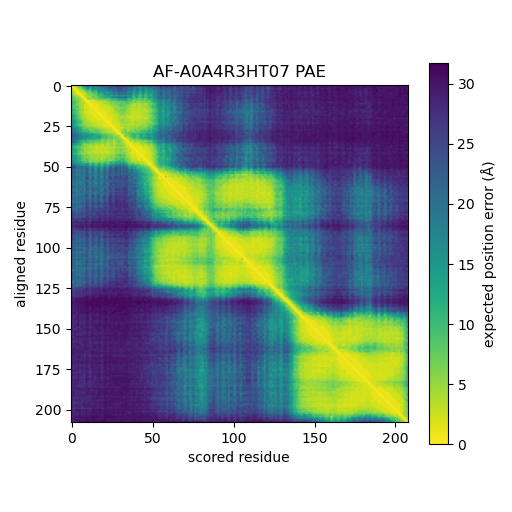.00 71.12 92 GLU A CA 1
ATOM 722 C C . GLU A 1 92 ? 1.847 19.249 -4.622 1.00 71.12 92 GLU A C 1
ATOM 724 O O . GLU A 1 92 ? 2.504 18.210 -4.683 1.00 71.12 92 GLU A O 1
ATOM 729 N N . LYS A 1 93 ? 2.258 20.316 -3.927 1.00 73.44 93 LYS A N 1
ATOM 730 C CA . LYS A 1 93 ? 3.527 20.362 -3.196 1.00 73.44 93 LYS A CA 1
ATOM 731 C C . LYS A 1 93 ? 3.513 19.409 -2.002 1.00 73.44 93 LYS A C 1
ATOM 733 O O . LYS A 1 93 ? 4.484 18.692 -1.795 1.00 73.44 93 LYS A O 1
ATOM 738 N N . SER A 1 94 ? 2.400 19.321 -1.275 1.00 74.81 94 SER A N 1
ATOM 739 C CA . SER A 1 94 ? 2.246 18.339 -0.192 1.00 74.81 94 SER A CA 1
ATOM 740 C C . SER A 1 94 ? 2.254 16.894 -0.701 1.00 74.81 94 SER A C 1
ATOM 742 O O . SER A 1 94 ? 2.872 16.033 -0.080 1.00 74.81 94 SER A O 1
ATOM 744 N N . SER A 1 95 ? 1.611 16.622 -1.843 1.00 80.56 95 SER A N 1
ATOM 745 C CA . SER A 1 95 ? 1.646 15.297 -2.483 1.00 80.56 95 SER A CA 1
ATOM 746 C C . SER A 1 95 ? 3.057 14.921 -2.931 1.00 80.56 95 SER A C 1
ATOM 748 O O . SER A 1 95 ? 3.477 13.776 -2.762 1.00 80.56 95 SER A O 1
ATOM 750 N N . GLN A 1 96 ? 3.806 15.889 -3.463 1.00 83.25 96 GLN A N 1
ATOM 751 C CA . GLN A 1 96 ? 5.198 15.700 -3.852 1.00 83.25 96 GLN A CA 1
ATOM 752 C C . GLN A 1 96 ? 6.095 15.426 -2.638 1.00 83.25 96 GLN A C 1
ATOM 754 O O . GLN A 1 96 ? 6.832 14.444 -2.637 1.00 83.25 96 GLN A O 1
ATOM 759 N N . GLU A 1 97 ? 6.009 16.245 -1.587 1.00 81.75 97 GLU A N 1
ATOM 760 C CA . GLU A 1 97 ? 6.794 16.071 -0.358 1.00 81.75 97 GLU A CA 1
ATOM 761 C C . GLU A 1 97 ? 6.513 14.711 0.303 1.00 81.75 97 GLU A C 1
ATOM 763 O O . GLU A 1 97 ? 7.437 14.035 0.762 1.00 81.75 97 GLU A O 1
ATOM 768 N N . PHE A 1 98 ? 5.253 14.263 0.291 1.00 81.69 98 PHE A N 1
ATOM 769 C CA . PHE A 1 98 ? 4.874 12.949 0.807 1.00 81.69 98 PHE A CA 1
ATOM 770 C C . PHE A 1 98 ? 5.406 11.797 -0.059 1.00 81.69 98 PHE A C 1
ATOM 772 O O . PHE A 1 98 ? 5.932 10.817 0.474 1.00 81.69 98 PHE A O 1
ATOM 779 N N . ALA A 1 99 ? 5.341 11.925 -1.388 1.00 84.88 99 ALA A N 1
ATOM 780 C CA . ALA A 1 99 ? 5.938 10.959 -2.308 1.00 84.88 99 ALA A CA 1
ATOM 781 C C . ALA A 1 99 ? 7.456 10.855 -2.127 1.00 84.88 99 ALA A C 1
ATOM 783 O O . ALA A 1 99 ? 7.989 9.749 -2.043 1.00 84.88 99 ALA A O 1
ATOM 784 N N . GLU A 1 100 ? 8.149 11.984 -1.994 1.00 85.44 100 GLU A N 1
ATOM 785 C CA . GLU A 1 100 ? 9.587 12.019 -1.725 1.00 85.44 100 GLU A CA 1
ATOM 786 C C . GLU A 1 100 ? 9.936 11.379 -0.375 1.00 85.44 100 GLU A C 1
ATOM 788 O O . GLU A 1 100 ? 10.909 10.625 -0.287 1.00 85.44 100 GLU A O 1
ATOM 793 N N . ALA A 1 101 ? 9.139 11.627 0.668 1.00 84.25 101 ALA A N 1
ATOM 794 C CA . ALA A 1 101 ? 9.335 11.018 1.981 1.00 84.25 101 ALA A CA 1
ATOM 795 C C . ALA A 1 101 ? 9.174 9.490 1.940 1.00 84.25 101 ALA A C 1
ATOM 797 O O . ALA A 1 101 ? 10.003 8.775 2.502 1.00 84.25 101 ALA A O 1
ATOM 798 N N . LEU A 1 102 ? 8.157 8.982 1.238 1.00 83.38 102 LEU A N 1
ATOM 799 C CA . LEU A 1 102 ? 7.929 7.542 1.089 1.00 83.38 102 LEU A CA 1
ATOM 800 C C . LEU A 1 102 ? 9.016 6.864 0.263 1.00 83.38 102 LEU A C 1
ATOM 802 O O . LEU A 1 102 ? 9.502 5.804 0.649 1.00 83.38 102 LEU A O 1
ATOM 806 N N . VAL A 1 103 ? 9.437 7.489 -0.838 1.00 87.38 103 VAL A N 1
ATOM 807 C CA . VAL A 1 103 ? 10.545 6.979 -1.650 1.00 87.38 103 VAL A CA 1
ATOM 808 C C . VAL A 1 103 ? 11.829 6.892 -0.826 1.00 87.38 103 VAL A C 1
ATOM 810 O O . VAL A 1 103 ? 12.512 5.877 -0.895 1.00 87.38 103 VAL A O 1
ATOM 813 N N . ARG A 1 104 ? 12.128 7.894 0.011 1.00 85.75 104 ARG A N 1
ATOM 814 C CA . ARG A 1 104 ? 13.283 7.838 0.924 1.00 85.75 104 ARG A CA 1
ATOM 815 C C . ARG A 1 104 ? 13.127 6.775 2.008 1.00 85.75 104 ARG A C 1
ATOM 817 O O . ARG A 1 104 ? 14.100 6.110 2.330 1.00 85.75 104 ARG A O 1
ATOM 824 N N . HIS A 1 105 ? 11.932 6.624 2.575 1.00 84.31 105 HIS A N 1
ATOM 825 C CA . HIS A 1 105 ? 11.688 5.682 3.669 1.00 84.31 105 HIS A CA 1
ATOM 826 C C . HIS A 1 105 ? 11.786 4.218 3.226 1.00 84.31 105 HIS A C 1
ATOM 828 O O . HIS A 1 105 ? 12.283 3.383 3.973 1.00 84.31 105 HIS A O 1
ATOM 834 N N . PHE A 1 106 ? 11.323 3.922 2.013 1.00 83.31 106 PHE A N 1
ATOM 835 C CA . PHE A 1 106 ? 11.335 2.580 1.435 1.00 83.31 106 PHE A CA 1
ATOM 836 C C . PHE A 1 106 ? 12.500 2.341 0.465 1.00 83.31 106 PHE A C 1
ATOM 838 O O . PHE A 1 106 ? 12.491 1.338 -0.243 1.00 83.31 106 PHE A O 1
ATOM 845 N N . GLU A 1 107 ? 13.460 3.271 0.406 1.00 84.75 107 GLU A N 1
ATOM 846 C CA . GLU A 1 107 ? 14.635 3.214 -0.477 1.00 84.75 107 GLU A CA 1
ATOM 847 C C . GLU A 1 107 ? 14.274 2.969 -1.956 1.00 84.75 107 GLU A C 1
ATOM 849 O O . GLU A 1 107 ? 15.013 2.350 -2.717 1.00 84.75 107 GLU A O 1
ATOM 854 N N . LEU A 1 108 ? 13.117 3.480 -2.391 1.00 86.31 108 LEU A N 1
ATOM 855 C CA . LEU A 1 108 ? 12.630 3.268 -3.747 1.00 86.31 108 LEU A CA 1
ATOM 856 C C . LEU A 1 108 ? 13.440 4.090 -4.766 1.00 86.31 108 LEU A C 1
ATOM 858 O O . LEU A 1 108 ? 13.920 5.188 -4.470 1.00 86.31 108 LEU A O 1
ATOM 862 N N . PRO A 1 109 ? 13.526 3.631 -6.026 1.00 86.56 109 PRO A N 1
ATOM 863 C CA . PRO A 1 109 ? 14.080 4.429 -7.107 1.00 86.56 109 PRO A CA 1
ATOM 864 C C . PRO A 1 109 ? 13.289 5.726 -7.319 1.00 86.56 109 PRO A C 1
ATOM 866 O O . PRO A 1 109 ? 12.056 5.736 -7.320 1.00 86.56 109 PRO A O 1
ATOM 869 N N . THR A 1 110 ? 13.992 6.823 -7.597 1.00 85.25 110 THR A N 1
ATOM 870 C CA . THR A 1 110 ? 13.403 8.165 -7.771 1.00 85.25 110 THR A CA 1
ATOM 871 C C . THR A 1 110 ? 12.356 8.246 -8.885 1.00 85.25 110 THR A C 1
ATOM 873 O O . THR A 1 110 ? 11.470 9.097 -8.835 1.00 85.25 110 THR A O 1
ATOM 876 N N . GLN A 1 111 ? 12.384 7.323 -9.851 1.00 87.31 111 GLN A N 1
ATOM 877 C CA . GLN A 1 111 ? 11.361 7.201 -10.897 1.00 87.31 111 GLN A CA 1
ATOM 878 C C . GLN A 1 111 ? 9.939 6.983 -10.342 1.00 87.31 111 GLN A C 1
ATOM 880 O O . GLN A 1 111 ? 8.965 7.324 -11.011 1.00 87.31 111 GLN A O 1
ATOM 885 N N . TYR A 1 112 ? 9.804 6.443 -9.123 1.00 85.31 112 TYR A N 1
ATOM 886 C CA . TYR A 1 112 ? 8.506 6.214 -8.486 1.00 85.31 112 TYR A CA 1
ATOM 887 C C . TYR A 1 112 ? 7.904 7.473 -7.855 1.00 85.31 112 TYR A C 1
ATOM 889 O O . TYR A 1 112 ? 6.700 7.486 -7.617 1.00 85.31 112 TYR A O 1
ATOM 897 N N . ILE A 1 113 ? 8.688 8.540 -7.637 1.00 86.44 113 ILE A N 1
ATOM 898 C CA . ILE A 1 113 ? 8.214 9.777 -6.988 1.00 86.44 113 ILE A CA 1
ATOM 899 C C . ILE A 1 113 ? 7.034 10.364 -7.759 1.00 86.44 113 ILE A C 1
ATOM 901 O O . ILE A 1 113 ? 5.979 10.591 -7.177 1.00 86.44 113 ILE A O 1
ATOM 905 N N . LYS A 1 114 ? 7.182 10.543 -9.077 1.00 88.31 114 LYS A N 1
ATOM 906 C CA . LYS A 1 114 ? 6.130 11.134 -9.912 1.00 88.31 114 LYS A CA 1
ATOM 907 C C . LYS A 1 114 ? 4.860 10.286 -9.906 1.00 88.31 114 LYS A C 1
ATOM 909 O O . LYS A 1 114 ? 3.770 10.808 -9.740 1.00 88.31 114 LYS A O 1
ATOM 914 N N . ARG A 1 115 ? 5.005 8.963 -10.017 1.00 86.50 115 ARG A N 1
ATOM 915 C CA . ARG A 1 115 ? 3.850 8.061 -10.025 1.00 86.50 115 ARG A CA 1
ATOM 916 C C . ARG A 1 115 ? 3.137 8.033 -8.672 1.00 86.50 115 ARG A C 1
ATOM 918 O O . ARG A 1 115 ? 1.915 8.016 -8.640 1.00 86.50 115 ARG A O 1
ATOM 925 N N . LEU A 1 116 ? 3.879 8.040 -7.566 1.00 85.56 116 LEU A N 1
ATOM 926 C CA . LEU A 1 116 ? 3.298 8.145 -6.226 1.00 85.56 116 LEU A CA 1
ATOM 927 C C . LEU A 1 116 ? 2.593 9.489 -6.033 1.00 85.56 116 LEU A C 1
ATOM 929 O O . LEU A 1 116 ? 1.471 9.507 -5.542 1.00 85.56 116 LEU A O 1
ATOM 933 N N . GLN A 1 117 ? 3.207 10.587 -6.478 1.00 87.06 117 GLN A N 1
ATOM 934 C CA . GLN A 1 117 ? 2.587 11.910 -6.478 1.00 87.06 117 GLN A CA 1
ATOM 935 C C . GLN A 1 117 ? 1.264 11.899 -7.254 1.00 87.06 117 GLN A C 1
ATOM 937 O O . GLN A 1 117 ? 0.259 12.343 -6.708 1.00 87.06 117 GLN A O 1
ATOM 942 N N . ASP A 1 118 ? 1.240 11.334 -8.464 1.00 85.75 118 ASP A N 1
ATOM 943 C CA . ASP A 1 118 ? 0.026 11.223 -9.280 1.00 85.75 118 ASP A CA 1
ATOM 944 C C . ASP A 1 118 ? -1.068 10.423 -8.552 1.00 85.75 118 ASP A C 1
ATOM 946 O O . ASP A 1 118 ? -2.225 10.840 -8.521 1.00 85.75 118 ASP A O 1
ATOM 950 N N . VAL A 1 119 ? -0.706 9.304 -7.909 1.00 84.75 119 VAL A N 1
ATOM 951 C CA . VAL A 1 119 ? -1.644 8.499 -7.107 1.00 84.75 119 VAL A CA 1
ATOM 952 C C . VAL A 1 119 ? -2.182 9.309 -5.925 1.00 84.75 119 VAL A C 1
ATOM 954 O O . VAL A 1 119 ? -3.390 9.311 -5.688 1.00 84.75 119 VAL A O 1
ATOM 957 N N . PHE A 1 120 ? -1.324 10.025 -5.195 1.00 85.19 120 PHE A N 1
ATOM 958 C CA . PHE A 1 120 ? -1.764 10.852 -4.072 1.00 85.19 120 PHE A CA 1
ATOM 959 C C . PHE A 1 120 ? -2.682 11.970 -4.527 1.00 85.19 120 PHE A C 1
ATOM 961 O O . PHE A 1 120 ? -3.773 12.087 -3.986 1.00 85.19 120 PHE A O 1
ATOM 968 N N . THR A 1 121 ? -2.292 12.727 -5.549 1.00 83.56 121 THR A N 1
ATOM 969 C CA . THR A 1 121 ? -3.093 13.829 -6.089 1.00 83.56 121 THR A CA 1
ATOM 970 C C . THR A 1 121 ? -4.434 13.336 -6.635 1.00 83.56 121 THR A C 1
ATOM 972 O O . THR A 1 121 ? -5.449 13.991 -6.421 1.00 83.56 121 THR A O 1
ATOM 975 N N . TYR A 1 122 ? -4.478 12.159 -7.268 1.00 82.44 122 TYR A N 1
ATOM 976 C CA . TYR A 1 122 ? -5.722 11.582 -7.782 1.00 82.44 122 TYR A CA 1
ATOM 977 C C . TYR A 1 122 ? -6.710 11.191 -6.672 1.00 82.44 122 TYR A C 1
ATOM 979 O O . TYR A 1 122 ? -7.910 11.427 -6.801 1.00 82.44 122 TYR A O 1
ATOM 987 N N . TYR A 1 123 ? -6.222 10.594 -5.580 1.00 76.75 123 TYR A N 1
ATOM 988 C CA . TYR A 1 123 ? -7.067 10.159 -4.456 1.00 76.75 123 TYR A CA 1
ATOM 989 C C . TYR A 1 123 ? -7.210 11.208 -3.343 1.00 76.75 123 TYR A C 1
ATOM 991 O O . TYR A 1 123 ? -7.906 10.969 -2.347 1.00 76.75 123 TYR A O 1
ATOM 999 N N . GLN A 1 124 ? -6.572 12.366 -3.499 1.00 75.81 124 GLN A N 1
ATOM 1000 C CA . GLN A 1 124 ? -6.681 13.486 -2.581 1.00 75.81 124 GLN A CA 1
ATOM 1001 C C . GLN A 1 124 ? -8.043 14.156 -2.754 1.00 75.81 124 GLN A C 1
ATOM 1003 O O . GLN A 1 124 ? -8.427 14.558 -3.851 1.00 75.81 124 GLN A O 1
ATOM 1008 N N . LYS A 1 125 ? -8.783 14.289 -1.653 1.00 68.62 125 LYS A N 1
ATOM 1009 C CA . LYS A 1 125 ? -10.011 15.089 -1.631 1.00 68.62 125 LYS A CA 1
ATOM 1010 C C . LYS A 1 125 ? -9.696 16.488 -1.130 1.00 68.62 125 LYS A C 1
ATOM 1012 O O . LYS A 1 125 ? -8.925 16.660 -0.183 1.00 68.62 125 LYS A O 1
ATOM 1017 N N . ASP A 1 126 ? -10.315 17.478 -1.765 1.00 57.72 126 ASP A N 1
ATOM 1018 C CA . ASP A 1 126 ? -10.204 18.859 -1.322 1.00 57.72 126 ASP A CA 1
ATOM 1019 C C . ASP A 1 126 ? -10.897 19.011 0.039 1.00 57.72 126 ASP A C 1
ATOM 1021 O O . ASP A 1 126 ? -11.978 18.453 0.262 1.00 57.72 126 ASP A O 1
ATOM 1025 N N . ALA A 1 127 ? -10.286 19.752 0.960 1.00 55.88 127 ALA A N 1
ATOM 1026 C CA . ALA A 1 127 ? -10.838 19.941 2.301 1.00 55.88 127 ALA A CA 1
ATOM 1027 C C . ALA A 1 127 ? -12.227 20.605 2.247 1.00 55.88 127 ALA A C 1
ATOM 1029 O O . ALA A 1 127 ? -13.087 20.311 3.073 1.00 55.88 127 ALA A O 1
ATOM 1030 N N . SER A 1 128 ? -12.467 21.421 1.215 1.00 49.50 128 SER A N 1
ATOM 1031 C CA . SER A 1 128 ? -13.759 22.033 0.884 1.00 49.50 128 SER A CA 1
ATOM 1032 C C . SER A 1 128 ? -14.854 20.990 0.590 1.00 49.50 128 SER A C 1
ATOM 1034 O O . SER A 1 128 ? -15.962 21.082 1.122 1.00 49.50 128 SER A O 1
ATOM 1036 N N . SER A 1 129 ? -14.518 19.929 -0.154 1.00 50.97 129 SER A N 1
ATOM 1037 C CA . SER A 1 129 ? -15.415 18.805 -0.475 1.00 50.97 129 SER A CA 1
ATOM 1038 C C . SER A 1 129 ? -15.748 17.919 0.732 1.00 50.97 129 SER A C 1
ATOM 1040 O O . SER A 1 129 ? -16.721 17.167 0.702 1.00 50.97 129 SER A O 1
ATOM 1042 N N . LEU A 1 130 ? -14.970 18.026 1.817 1.00 51.44 130 LEU A N 1
ATOM 1043 C CA . LEU A 1 130 ? -15.280 17.417 3.115 1.00 51.44 130 LEU A CA 1
ATOM 1044 C C . LEU A 1 130 ? -16.207 18.303 3.967 1.00 51.44 130 LEU A C 1
ATOM 1046 O O . LEU A 1 130 ? -16.833 17.804 4.902 1.00 51.44 130 LEU A O 1
ATOM 1050 N N . THR A 1 131 ? -16.303 19.602 3.662 1.00 47.69 131 THR A N 1
ATOM 1051 C CA . THR A 1 131 ? -17.063 20.598 4.440 1.00 47.69 131 THR A CA 1
ATOM 1052 C C . THR A 1 131 ? -18.391 21.030 3.817 1.00 47.69 131 THR A C 1
ATOM 1054 O O . THR A 1 131 ? -19.204 21.610 4.535 1.00 47.69 131 THR A O 1
ATOM 1057 N N . ASP A 1 132 ? -18.662 20.711 2.545 1.00 39.56 132 ASP A N 1
ATOM 1058 C CA . ASP A 1 132 ? -19.949 21.016 1.882 1.00 39.56 132 ASP A CA 1
ATOM 1059 C C . ASP A 1 132 ? -21.144 20.225 2.460 1.00 39.56 132 ASP A C 1
ATOM 1061 O O . ASP A 1 132 ? -22.301 20.564 2.226 1.00 39.56 132 ASP A O 1
ATOM 1065 N N . ASN A 1 133 ? -20.884 19.260 3.353 1.00 40.47 133 ASN A N 1
ATOM 1066 C CA . ASN A 1 133 ? -21.867 18.737 4.314 1.00 40.47 133 ASN A CA 1
ATOM 1067 C C . ASN A 1 133 ? -22.020 19.637 5.560 1.00 40.47 133 ASN A C 1
ATOM 1069 O O . ASN A 1 133 ? -22.215 19.149 6.675 1.00 40.47 133 ASN A O 1
ATOM 1073 N N . GLY A 1 134 ? -21.924 20.957 5.371 1.00 35.88 134 GLY A N 1
ATOM 1074 C CA . GLY A 1 134 ? -22.358 21.996 6.301 1.00 35.88 134 GLY A CA 1
ATOM 1075 C C . GLY A 1 134 ? -22.026 21.734 7.766 1.00 35.88 134 GLY A C 1
ATOM 1076 O O . GLY A 1 134 ? -22.926 21.497 8.565 1.00 35.88 134 GLY A O 1
ATOM 1077 N N . SER A 1 135 ? -20.748 21.743 8.135 1.00 34.53 135 SER A N 1
ATOM 1078 C CA . SER A 1 135 ? -20.243 22.148 9.460 1.00 34.53 135 SER A CA 1
ATOM 1079 C C . SER A 1 135 ? -18.783 21.733 9.602 1.00 34.53 135 SER A C 1
ATOM 1081 O O . SER A 1 135 ? -18.256 20.938 8.831 1.00 34.53 135 SER A O 1
ATOM 1083 N N . SER A 1 136 ? -18.128 22.259 10.625 1.00 39.97 136 SER A N 1
ATOM 1084 C CA . SER A 1 136 ? -16.814 21.898 11.160 1.00 39.97 136 SER A CA 1
ATOM 1085 C C . SER A 1 136 ? -16.665 20.412 11.585 1.00 39.97 136 SER A C 1
ATOM 1087 O O . SER A 1 136 ? -16.143 20.126 12.661 1.00 39.97 136 SER A O 1
ATOM 1089 N N . LYS A 1 137 ? -17.160 19.457 10.785 1.00 39.97 137 LYS A N 1
ATOM 1090 C CA . LYS A 1 137 ? -17.423 18.046 11.122 1.00 39.97 137 LYS A CA 1
ATOM 1091 C C . LYS A 1 137 ? -16.706 17.025 10.228 1.00 39.97 137 LYS A C 1
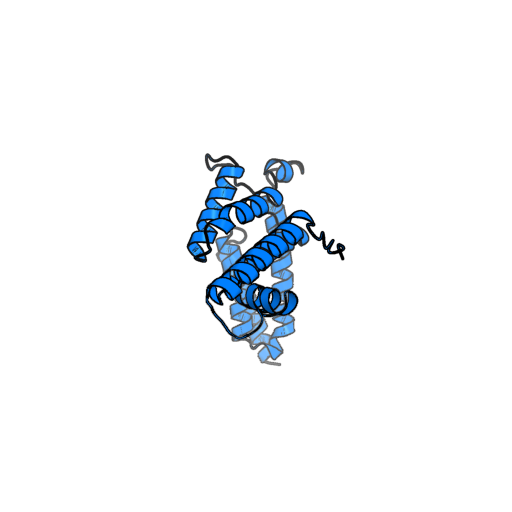ATOM 1093 O O . LYS A 1 137 ? -16.981 15.834 10.343 1.00 39.97 137 LYS A O 1
ATOM 1098 N N . ALA A 1 138 ? -15.736 17.432 9.410 1.00 43.03 138 ALA A N 1
ATOM 1099 C CA . ALA A 1 138 ? -14.810 16.479 8.791 1.00 43.03 138 ALA A CA 1
ATOM 1100 C C . ALA A 1 138 ? -14.130 15.534 9.820 1.00 43.03 138 ALA A C 1
ATOM 1102 O O . ALA A 1 138 ? -14.114 14.326 9.575 1.00 43.03 138 ALA A O 1
ATOM 1103 N N . PRO A 1 139 ? -13.674 15.995 11.011 1.00 48.81 139 PRO A N 1
ATOM 1104 C CA . PRO A 1 139 ? -13.190 15.070 12.038 1.00 48.81 139 PRO A CA 1
ATOM 1105 C C . PRO A 1 139 ? -14.311 14.234 12.671 1.00 48.81 139 PRO A C 1
ATOM 1107 O O . PRO A 1 139 ? -14.041 13.136 13.136 1.00 48.81 139 PRO A O 1
ATOM 1110 N N . ALA A 1 140 ? -15.568 14.692 12.660 1.00 42.91 140 ALA A N 1
ATOM 1111 C CA . ALA A 1 140 ? -16.676 13.970 13.285 1.00 42.91 140 ALA A CA 1
ATOM 1112 C C . ALA A 1 140 ? -17.095 12.728 12.480 1.00 42.91 140 ALA A C 1
ATOM 1114 O O . ALA A 1 140 ? -17.309 11.684 13.079 1.00 42.91 140 ALA A O 1
ATOM 1115 N N . HIS A 1 141 ? -17.139 12.793 11.142 1.00 47.78 141 HIS A N 1
ATOM 1116 C CA . HIS A 1 141 ? -17.443 11.613 10.315 1.00 47.78 141 HIS A CA 1
ATOM 1117 C C . HIS A 1 141 ? -16.307 10.580 10.305 1.00 47.78 141 HIS A C 1
ATOM 1119 O O . HIS A 1 141 ? -16.561 9.372 10.319 1.00 47.78 141 HIS A O 1
ATOM 1125 N N . ALA A 1 142 ? -15.051 11.039 10.324 1.00 56.00 142 ALA A N 1
ATOM 1126 C CA . ALA A 1 142 ? -13.901 10.160 10.503 1.00 56.00 142 ALA A CA 1
ATOM 1127 C C . ALA A 1 142 ? -13.905 9.532 11.906 1.00 56.00 142 ALA A C 1
ATOM 1129 O O . ALA A 1 142 ? -13.735 8.325 12.014 1.00 56.00 142 ALA A O 1
ATOM 1130 N N . SER A 1 143 ? -14.193 10.310 12.956 1.00 55.47 143 SER A N 1
ATOM 1131 C CA . SER A 1 143 ? -14.340 9.817 14.333 1.00 55.47 143 SER A CA 1
ATOM 1132 C C . SER A 1 143 ? -15.421 8.749 14.436 1.00 55.47 143 SER A C 1
ATOM 1134 O O . SER A 1 143 ? -15.134 7.671 14.935 1.00 55.47 143 SER A O 1
ATOM 1136 N N . THR A 1 144 ? -16.621 8.976 13.888 1.00 60.00 144 THR A N 1
ATOM 1137 C CA . THR A 1 144 ? -17.710 7.983 13.951 1.00 60.00 144 THR A CA 1
ATOM 1138 C C . THR A 1 144 ? -17.391 6.709 13.171 1.00 60.00 144 THR A C 1
ATOM 1140 O O . THR A 1 144 ? -17.760 5.622 13.597 1.00 60.00 144 THR A O 1
ATOM 1143 N N . THR A 1 145 ? -16.682 6.820 12.041 1.00 65.12 145 THR A N 1
ATOM 1144 C CA . THR A 1 145 ? -16.256 5.652 11.244 1.00 65.12 145 THR A CA 1
ATOM 1145 C C . THR A 1 145 ? -15.125 4.887 11.937 1.00 65.12 145 THR A C 1
ATOM 1147 O O . THR A 1 145 ? -15.049 3.659 11.907 1.00 65.12 145 THR A O 1
ATOM 1150 N N . ILE A 1 146 ? -14.219 5.607 12.593 1.00 70.06 146 ILE A N 1
ATOM 1151 C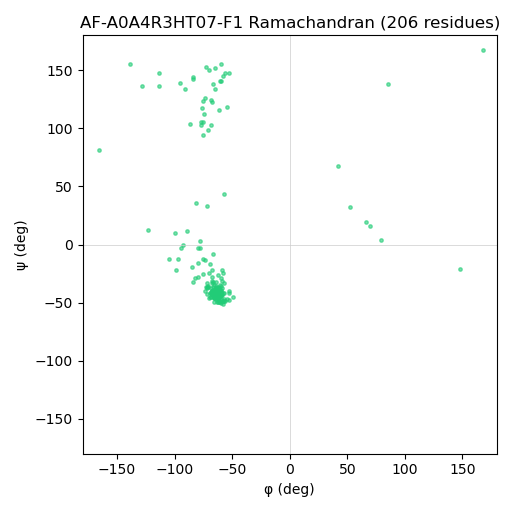 CA . ILE A 1 146 ? -13.127 5.018 13.365 1.00 70.06 146 ILE A CA 1
ATOM 1152 C C . ILE A 1 146 ? -13.666 4.366 14.651 1.00 70.06 146 ILE A C 1
ATOM 1154 O O . ILE A 1 146 ? -13.201 3.301 15.050 1.00 70.06 146 ILE A O 1
ATOM 1158 N N . GLU A 1 147 ? -14.690 4.948 15.269 1.00 71.25 147 GLU A N 1
ATOM 1159 C CA . GLU A 1 147 ? -15.413 4.347 16.388 1.00 71.25 147 GLU A CA 1
ATOM 1160 C C . GLU A 1 147 ? -16.162 3.083 15.957 1.00 71.25 147 GLU A C 1
ATOM 1162 O O . GLU A 1 147 ? -16.010 2.056 16.615 1.00 71.25 147 GLU A O 1
ATOM 1167 N N . SER A 1 148 ? -16.876 3.100 14.824 1.00 71.06 148 SER A N 1
ATOM 1168 C CA . SER A 1 148 ? -17.590 1.912 14.331 1.00 71.06 148 SER A CA 1
ATOM 1169 C C . SER A 1 148 ? -16.635 0.772 13.966 1.00 71.06 148 SER A C 1
ATOM 1171 O O . SER A 1 148 ? -16.867 -0.382 14.317 1.00 71.06 148 SER A O 1
ATOM 1173 N N . THR A 1 149 ? -15.506 1.081 13.322 1.00 73.00 149 THR A N 1
ATOM 1174 C CA . THR A 1 149 ? -14.473 0.073 13.013 1.00 73.00 149 THR A CA 1
ATOM 1175 C C . THR A 1 149 ? -13.783 -0.456 14.271 1.00 73.00 149 THR A C 1
ATOM 1177 O O . THR A 1 149 ? -13.407 -1.630 14.326 1.00 73.00 149 THR A O 1
ATOM 1180 N N . PHE A 1 150 ? -13.643 0.369 15.312 1.00 81.75 150 PHE A N 1
ATOM 1181 C CA . PHE A 1 150 ? -13.178 -0.087 16.619 1.00 81.75 150 PHE A CA 1
ATOM 1182 C C . PHE A 1 150 ? -14.192 -1.012 17.307 1.00 81.75 150 PHE A C 1
ATOM 1184 O O . PHE A 1 150 ? -13.787 -2.016 17.898 1.00 81.75 150 PHE A O 1
ATOM 1191 N N . GLU A 1 151 ? -15.490 -0.725 17.209 1.00 83.19 151 GLU A N 1
ATOM 1192 C CA . GLU A 1 151 ? -16.552 -1.601 17.719 1.00 83.19 151 GLU A CA 1
ATOM 1193 C C . GLU A 1 151 ? -16.559 -2.959 17.005 1.00 83.19 151 GLU A C 1
ATOM 1195 O O . GLU A 1 151 ? -16.552 -3.996 17.671 1.00 83.19 151 GLU A O 1
ATOM 1200 N N . GLU A 1 152 ? -16.435 -2.980 15.676 1.00 82.06 152 GLU A N 1
ATOM 1201 C CA . GLU A 1 152 ? -16.285 -4.225 14.908 1.00 82.06 152 GLU A CA 1
ATOM 1202 C C . GLU A 1 152 ? -15.026 -5.010 15.319 1.00 82.06 152 GLU A C 1
ATOM 1204 O O . GLU A 1 152 ? -15.041 -6.241 15.429 1.00 82.06 152 GLU A O 1
ATOM 1209 N N . LEU A 1 153 ? -13.909 -4.316 15.570 1.00 85.25 153 LEU A N 1
ATOM 1210 C CA . LEU A 1 153 ? -12.680 -4.944 16.056 1.00 85.25 153 LEU A CA 1
ATOM 1211 C C . LEU A 1 153 ? -12.867 -5.542 17.455 1.00 85.25 153 LEU A C 1
ATOM 1213 O O . LEU A 1 153 ? -12.378 -6.650 17.706 1.00 85.25 153 LEU A O 1
ATOM 1217 N N . LEU A 1 154 ? -13.566 -4.843 18.352 1.00 86.12 154 LEU A N 1
ATOM 1218 C CA . LEU A 1 154 ? -13.916 -5.344 19.681 1.00 86.12 154 LEU A CA 1
ATOM 1219 C C . LEU A 1 154 ? -14.788 -6.597 19.585 1.00 86.12 154 LEU A C 1
ATOM 1221 O O . LEU A 1 154 ? -14.475 -7.600 20.229 1.00 86.12 154 LEU A O 1
ATOM 1225 N N . GLU A 1 155 ? -15.830 -6.577 18.757 1.00 85.56 155 GLU A N 1
ATOM 1226 C CA . GLU A 1 155 ? -16.738 -7.710 18.563 1.00 85.56 155 GLU A CA 1
ATOM 1227 C C . GLU A 1 155 ? -15.993 -8.938 18.026 1.00 85.56 155 GLU A C 1
ATOM 1229 O O . GLU A 1 155 ? -16.054 -10.029 18.607 1.00 85.56 155 GLU A O 1
ATOM 1234 N N . ARG A 1 156 ? -15.191 -8.752 16.970 1.00 84.75 156 ARG A N 1
ATOM 1235 C CA . ARG A 1 156 ? -14.371 -9.823 16.387 1.00 84.75 156 ARG A CA 1
ATOM 1236 C C . ARG A 1 156 ? -13.346 -10.361 17.372 1.00 84.75 156 ARG A C 1
ATOM 1238 O O . ARG A 1 156 ? -13.114 -11.566 17.407 1.00 84.75 156 ARG A O 1
ATOM 1245 N N . THR A 1 157 ? -12.722 -9.493 18.165 1.00 85.69 157 THR A N 1
ATOM 1246 C CA . THR A 1 157 ? -11.722 -9.908 19.160 1.00 85.69 157 THR A CA 1
ATOM 1247 C C . THR A 1 157 ? -12.370 -10.638 20.336 1.00 85.69 157 THR A C 1
ATOM 1249 O O . THR A 1 157 ? -11.774 -11.575 20.861 1.00 85.69 157 THR A O 1
ATOM 1252 N N . THR A 1 158 ? -13.599 -10.266 20.702 1.00 85.19 158 THR A N 1
ATOM 1253 C CA . THR A 1 158 ? -14.396 -10.949 21.731 1.00 85.19 158 THR A CA 1
ATOM 1254 C C . THR A 1 158 ? -14.848 -12.325 21.253 1.00 85.19 158 THR A C 1
ATOM 1256 O O . THR A 1 158 ? -14.661 -13.308 21.960 1.00 85.19 158 THR A O 1
ATOM 1259 N N . THR A 1 159 ? -15.356 -12.428 20.022 1.00 85.44 159 THR A N 1
ATOM 1260 C CA . THR A 1 159 ? -15.757 -13.715 19.424 1.00 85.44 159 THR A CA 1
ATOM 1261 C C . THR A 1 159 ? -14.554 -14.641 19.247 1.00 85.44 159 THR A C 1
ATOM 1263 O O . THR A 1 159 ? -14.648 -15.849 19.432 1.00 85.44 159 THR A O 1
ATOM 1266 N N . ALA A 1 160 ? -13.394 -14.068 18.923 1.00 83.62 160 ALA A N 1
ATOM 1267 C CA . ALA A 1 160 ? -12.156 -14.811 18.752 1.00 83.62 160 ALA A CA 1
ATOM 1268 C C . ALA A 1 160 ? -11.450 -15.183 20.065 1.00 83.62 160 ALA A C 1
ATOM 1270 O O . ALA A 1 160 ? -10.398 -15.825 20.022 1.00 83.62 160 ALA A O 1
ATOM 1271 N N . LEU A 1 161 ? -11.962 -14.757 21.223 1.00 82.31 161 LEU A N 1
ATOM 1272 C CA . LEU A 1 161 ? -11.239 -14.806 22.494 1.00 82.31 161 LEU A CA 1
ATOM 1273 C C . LEU A 1 161 ? -10.778 -16.227 22.862 1.00 82.31 161 LEU A C 1
ATOM 1275 O O . LEU A 1 161 ? -9.623 -16.405 23.264 1.00 82.31 161 LEU A O 1
ATOM 1279 N N . ASP A 1 162 ? -11.643 -17.220 22.646 1.00 77.25 162 ASP A N 1
ATOM 1280 C CA . ASP A 1 162 ? -11.409 -18.624 23.008 1.00 77.25 162 ASP A CA 1
ATOM 1281 C C . ASP A 1 162 ? -10.227 -19.241 22.251 1.00 77.25 162 ASP A C 1
ATOM 1283 O O . ASP A 1 162 ? -9.437 -19.995 22.820 1.00 77.25 162 ASP A O 1
ATOM 1287 N N . HIS A 1 163 ? -10.056 -18.886 20.975 1.00 81.69 163 HIS A N 1
ATOM 1288 C CA . HIS A 1 163 ? -8.994 -19.436 20.131 1.00 81.69 163 HIS A CA 1
ATOM 1289 C C . HIS A 1 163 ? -7.764 -18.519 20.014 1.00 81.69 163 HIS A C 1
ATOM 1291 O O . HIS A 1 163 ? -6.674 -18.981 19.674 1.00 81.69 163 HIS A O 1
ATOM 1297 N N . LEU A 1 164 ? -7.906 -17.212 20.266 1.00 77.69 164 LEU A N 1
ATOM 1298 C CA . LEU A 1 164 ? -6.809 -16.240 20.172 1.00 77.69 164 LEU A CA 1
ATOM 1299 C C . LEU A 1 164 ? -5.940 -16.223 21.442 1.00 77.69 164 LEU A C 1
ATOM 1301 O O . LEU A 1 164 ? -4.742 -15.938 21.362 1.00 77.69 164 LEU A O 1
ATOM 1305 N N . GLY A 1 165 ? -6.534 -16.545 22.595 1.00 81.44 165 GLY A N 1
ATOM 1306 C CA . GLY A 1 165 ? -5.901 -16.477 23.908 1.00 81.44 165 GLY A CA 1
ATOM 1307 C C . GLY A 1 165 ? -5.996 -15.083 24.540 1.00 81.44 165 GLY A C 1
ATOM 1308 O O . GLY A 1 165 ? -5.786 -14.058 23.886 1.00 81.44 165 GLY A O 1
ATOM 1309 N N . THR A 1 166 ? -6.275 -15.052 25.847 1.00 84.31 166 THR A N 1
ATOM 1310 C CA . THR A 1 166 ? -6.616 -13.842 26.617 1.00 84.31 166 THR A CA 1
ATOM 1311 C C . THR A 1 166 ? -5.601 -12.705 26.466 1.00 84.31 166 THR A C 1
ATOM 1313 O O . THR A 1 166 ? -5.989 -11.577 26.184 1.00 84.31 166 THR A O 1
ATOM 1316 N N . GLU A 1 167 ? -4.302 -12.988 26.591 1.00 84.62 167 GLU A N 1
ATOM 1317 C CA . GLU A 1 167 ? -3.252 -11.959 26.510 1.00 84.62 167 GLU A CA 1
ATOM 1318 C C . GLU A 1 167 ? -3.134 -11.344 25.107 1.00 84.62 167 GLU A C 1
ATOM 1320 O O . GLU A 1 167 ? -2.941 -10.138 24.965 1.00 84.62 167 GLU A O 1
ATOM 1325 N N . ARG A 1 168 ? -3.319 -12.142 24.045 1.00 84.19 168 ARG A N 1
ATOM 1326 C CA . ARG A 1 168 ? -3.283 -11.632 22.663 1.00 84.19 168 ARG A CA 1
ATOM 1327 C C . ARG A 1 168 ? -4.511 -10.790 22.337 1.00 84.19 168 ARG A C 1
ATOM 1329 O O . ARG A 1 168 ? -4.393 -9.797 21.623 1.00 84.19 168 ARG A O 1
ATOM 1336 N N . ALA A 1 169 ? -5.676 -11.176 22.854 1.00 85.12 169 ALA A N 1
ATOM 1337 C CA . ALA A 1 169 ? -6.906 -10.413 22.685 1.00 85.12 169 ALA A CA 1
ATOM 1338 C C . ALA A 1 169 ? -6.818 -9.061 23.404 1.00 85.12 169 ALA A C 1
ATOM 1340 O O . ALA A 1 169 ? -7.133 -8.031 22.812 1.00 85.12 169 ALA A O 1
ATOM 1341 N N . ILE A 1 170 ? -6.301 -9.053 24.638 1.00 87.38 170 ILE A N 1
ATOM 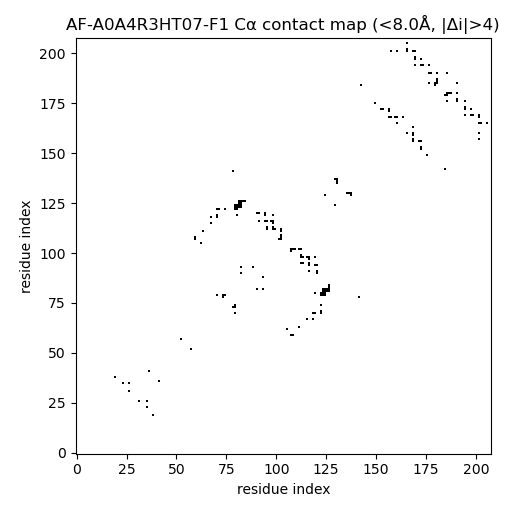1342 C CA . ILE A 1 170 ? -6.037 -7.823 25.397 1.00 87.38 170 ILE A CA 1
ATOM 1343 C C . ILE A 1 170 ? -5.057 -6.925 24.632 1.00 87.38 170 ILE A C 1
ATOM 1345 O O . ILE A 1 170 ? -5.369 -5.759 24.409 1.00 87.38 170 ILE A O 1
ATOM 1349 N N . GLY A 1 171 ? -3.934 -7.470 24.152 1.00 84.94 171 GLY A N 1
ATOM 1350 C CA . GLY A 1 171 ? -2.944 -6.694 23.397 1.00 84.94 171 GLY A CA 1
ATOM 1351 C C . GLY A 1 171 ? -3.499 -6.069 22.110 1.00 84.94 171 GLY A C 1
ATOM 1352 O O . GLY A 1 171 ? -3.145 -4.941 21.772 1.00 84.94 171 GLY A O 1
ATOM 1353 N N . ARG A 1 172 ? -4.417 -6.752 21.407 1.00 86.62 172 ARG A N 1
ATOM 1354 C CA . ARG A 1 172 ? -5.112 -6.186 20.235 1.00 86.62 172 ARG A CA 1
ATOM 1355 C C . ARG A 1 172 ? -5.982 -4.985 20.596 1.00 86.62 172 ARG A C 1
ATOM 1357 O O . ARG A 1 172 ? -5.923 -3.970 19.904 1.00 86.62 172 ARG A O 1
ATOM 1364 N N . VAL A 1 173 ? -6.772 -5.100 21.662 1.00 87.69 173 VAL A N 1
ATOM 1365 C CA . VAL A 1 173 ? -7.664 -4.022 22.112 1.00 87.69 173 VAL A CA 1
ATOM 1366 C C . VAL A 1 173 ? -6.862 -2.833 22.644 1.00 87.69 173 VAL A C 1
ATOM 1368 O O . VAL A 1 173 ? -7.174 -1.695 22.307 1.00 87.69 173 VAL A O 1
ATOM 1371 N N . GLU A 1 174 ? -5.789 -3.080 23.398 1.00 86.88 174 GLU A N 1
ATOM 1372 C CA . GLU A 1 174 ? -4.886 -2.029 23.884 1.00 86.88 174 GLU A CA 1
ATOM 1373 C C . GLU A 1 174 ? -4.193 -1.285 22.740 1.00 86.88 174 GLU A C 1
ATOM 1375 O O . GLU A 1 174 ? -4.149 -0.055 22.751 1.00 86.88 174 GLU A O 1
ATOM 1380 N N . GLY A 1 175 ? -3.698 -2.009 21.731 1.00 80.62 175 GLY A N 1
ATOM 1381 C CA . GLY A 1 175 ? -3.080 -1.403 20.552 1.00 80.62 175 GLY A CA 1
ATOM 1382 C C . GLY A 1 175 ? -4.059 -0.527 19.767 1.00 80.62 175 GLY A C 1
ATOM 1383 O O . GLY A 1 175 ? -3.719 0.593 19.387 1.00 80.62 175 GLY A O 1
ATOM 1384 N N . ALA A 1 176 ? -5.294 -0.998 19.581 1.00 82.62 176 ALA A N 1
ATOM 1385 C CA . ALA A 1 176 ? -6.337 -0.223 18.918 1.00 82.62 176 ALA A CA 1
ATOM 1386 C C . ALA A 1 176 ? -6.712 1.037 19.720 1.00 82.62 176 ALA A C 1
ATOM 1388 O O . ALA A 1 176 ? -6.750 2.130 19.161 1.00 82.62 176 ALA A O 1
ATOM 1389 N N . LEU A 1 177 ? -6.900 0.925 21.039 1.00 85.06 177 LEU A N 1
ATOM 1390 C CA . LEU A 1 177 ? -7.189 2.073 21.907 1.00 85.06 177 LEU A CA 1
ATOM 1391 C C . LEU A 1 177 ? -6.041 3.092 21.935 1.00 85.06 177 LEU A C 1
ATOM 1393 O O . LEU A 1 177 ? -6.292 4.296 21.916 1.00 85.06 177 LEU A O 1
ATOM 1397 N N . ALA A 1 178 ? -4.785 2.637 21.925 1.00 77.88 178 ALA A N 1
ATOM 1398 C CA . ALA A 1 178 ? -3.623 3.521 21.851 1.00 77.88 178 ALA A CA 1
ATOM 1399 C C . ALA A 1 178 ? -3.598 4.337 20.548 1.00 77.88 178 ALA A C 1
ATOM 1401 O O . ALA A 1 178 ? -3.271 5.525 20.577 1.00 77.88 178 ALA A O 1
ATOM 1402 N N . LEU A 1 179 ? -3.995 3.731 19.422 1.00 75.62 179 LEU A N 1
ATOM 1403 C CA . LEU A 1 179 ? -4.150 4.443 18.152 1.00 75.62 179 LEU A CA 1
ATOM 1404 C C . LEU A 1 179 ? -5.245 5.512 18.241 1.00 75.62 179 LEU A C 1
ATOM 1406 O O . LEU A 1 179 ? -5.004 6.646 17.838 1.00 75.62 179 LEU A O 1
ATOM 1410 N N . LEU A 1 180 ? -6.404 5.197 18.829 1.00 77.38 180 LEU A N 1
ATOM 1411 C CA . LEU A 1 180 ? -7.498 6.166 18.996 1.00 77.38 180 LEU A CA 1
ATOM 1412 C C . LEU A 1 180 ? -7.104 7.362 19.870 1.00 77.38 180 LEU A C 1
ATOM 1414 O O . LEU A 1 180 ? -7.451 8.500 19.553 1.00 77.38 180 LEU A O 1
ATOM 1418 N N . VAL A 1 181 ? -6.341 7.115 20.937 1.00 75.19 181 VAL A N 1
ATOM 1419 C CA . VAL A 1 181 ? -5.783 8.174 21.788 1.00 75.19 181 VAL A CA 1
ATOM 1420 C C . VAL A 1 181 ? -4.786 9.033 21.018 1.00 75.19 181 VAL A C 1
ATOM 1422 O O . VAL A 1 181 ? -4.832 10.258 21.105 1.00 75.19 181 VAL A O 1
ATOM 1425 N N . ASN A 1 182 ? -3.885 8.413 20.253 1.00 69.19 182 ASN A N 1
ATOM 1426 C CA . ASN A 1 182 ? -2.872 9.141 19.489 1.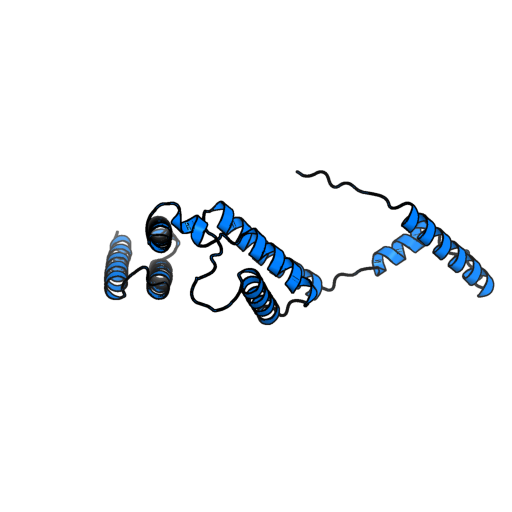00 69.19 182 ASN A CA 1
ATOM 1427 C C . ASN A 1 182 ? -3.483 9.992 18.364 1.00 69.19 182 ASN A C 1
ATOM 1429 O O . ASN A 1 182 ? -2.971 11.063 18.053 1.00 69.19 182 ASN A O 1
ATOM 1433 N N . LEU A 1 183 ? -4.593 9.533 17.784 1.00 68.19 183 LEU A N 1
ATOM 1434 C CA . LEU A 1 183 ? -5.359 10.270 16.778 1.00 68.19 183 LEU A CA 1
ATOM 1435 C C . LEU A 1 183 ? -6.244 11.379 17.378 1.00 68.19 183 LEU A C 1
ATOM 1437 O O . LEU A 1 183 ? -6.896 12.096 16.624 1.00 68.19 183 LEU A O 1
ATOM 1441 N N . GLY A 1 184 ? -6.286 11.529 18.708 1.00 67.62 184 GLY A N 1
ATOM 1442 C CA . GLY A 1 184 ? -7.119 12.529 19.386 1.00 67.62 184 GLY A CA 1
ATOM 1443 C C . GLY A 1 184 ? -8.623 12.242 19.315 1.00 67.62 184 GLY A C 1
ATOM 1444 O O . GLY A 1 184 ? -9.423 13.137 19.562 1.00 67.62 184 GLY A O 1
ATOM 1445 N N . ILE A 1 185 ? -9.001 11.007 18.970 1.00 72.00 185 ILE A N 1
ATOM 1446 C CA . ILE A 1 185 ? -10.395 10.555 18.841 1.00 72.00 185 ILE A CA 1
ATOM 1447 C C . ILE A 1 185 ? -10.951 10.133 20.204 1.00 72.00 185 ILE A C 1
ATOM 1449 O O . ILE A 1 185 ? -12.131 10.310 20.483 1.00 72.00 185 ILE A O 1
ATOM 1453 N N . MET A 1 186 ? -10.095 9.593 21.075 1.00 76.69 186 MET A N 1
ATOM 1454 C CA . MET A 1 186 ? -10.476 9.126 22.404 1.00 76.69 186 MET A CA 1
ATOM 1455 C C . MET A 1 186 ? -9.571 9.721 23.480 1.00 76.69 186 MET A C 1
ATOM 1457 O O . MET A 1 186 ? -8.349 9.739 23.347 1.00 76.69 186 MET A O 1
ATOM 1461 N N . GLU A 1 187 ? -10.163 10.159 24.588 1.00 82.31 187 GLU A N 1
ATOM 1462 C CA . GLU A 1 187 ? -9.395 10.600 25.749 1.00 82.31 187 GLU A CA 1
ATOM 1463 C C . GLU A 1 187 ? -8.694 9.427 26.449 1.00 82.31 187 GLU A C 1
ATOM 1465 O O . GLU A 1 187 ? -9.173 8.289 26.464 1.00 82.31 187 GLU A O 1
ATOM 1470 N N . ARG A 1 188 ? -7.549 9.714 27.080 1.00 80.50 188 ARG A N 1
ATOM 1471 C CA . ARG A 1 188 ? -6.749 8.702 27.790 1.00 80.50 188 ARG A CA 1
ATOM 1472 C C . ARG A 1 188 ? -7.522 8.005 28.906 1.00 80.50 188 ARG A C 1
ATOM 1474 O O . ARG A 1 188 ? -7.346 6.802 29.087 1.00 80.50 188 ARG A O 1
ATOM 1481 N N . GLU A 1 189 ? -8.371 8.732 29.628 1.00 83.31 189 GLU A N 1
ATOM 1482 C CA . GLU A 1 189 ? -9.174 8.157 30.712 1.00 83.31 189 GLU A CA 1
ATOM 1483 C C . GLU A 1 189 ? -10.236 7.196 30.162 1.00 83.31 189 GLU A C 1
ATOM 1485 O O . GLU A 1 189 ? -10.301 6.045 30.593 1.00 83.31 189 GLU A O 1
ATOM 1490 N N . THR A 1 190 ? -10.951 7.583 29.103 1.00 82.75 190 THR A N 1
ATOM 1491 C CA . THR A 1 190 ? -11.911 6.708 28.410 1.00 82.75 190 THR A CA 1
ATOM 1492 C C . THR A 1 190 ? -11.243 5.446 27.856 1.00 82.75 190 THR A C 1
ATOM 1494 O O . THR A 1 190 ? -11.773 4.339 27.985 1.00 82.75 190 THR A O 1
ATOM 1497 N N . ALA A 1 191 ? -10.045 5.575 27.276 1.00 84.00 191 ALA A N 1
ATOM 1498 C CA . ALA A 1 191 ? -9.277 4.427 26.794 1.00 84.00 191 ALA A CA 1
ATOM 1499 C C . ALA A 1 191 ? -8.871 3.483 27.937 1.00 84.00 191 ALA A C 1
ATOM 1501 O O . ALA A 1 191 ? -8.910 2.255 27.788 1.00 84.00 191 ALA A O 1
ATOM 1502 N N . ARG A 1 192 ? -8.520 4.037 29.102 1.00 86.50 192 ARG A N 1
ATOM 1503 C CA . ARG A 1 192 ? -8.181 3.265 30.300 1.00 86.50 192 ARG A CA 1
ATOM 1504 C C . ARG A 1 192 ? -9.388 2.495 30.833 1.00 86.50 192 ARG A C 1
ATOM 1506 O O . ARG A 1 192 ? -9.250 1.302 31.113 1.00 86.50 192 ARG A O 1
ATOM 1513 N N . GLU A 1 193 ? -10.551 3.132 30.919 1.00 87.38 193 GLU A N 1
ATOM 1514 C CA . GLU A 1 193 ? -11.804 2.493 31.341 1.00 87.38 193 GLU A CA 1
ATOM 1515 C C . GLU A 1 193 ? -12.204 1.355 30.395 1.00 87.38 193 GLU A C 1
ATOM 1517 O O . GLU A 1 193 ? -12.411 0.224 30.843 1.00 87.38 193 GLU A O 1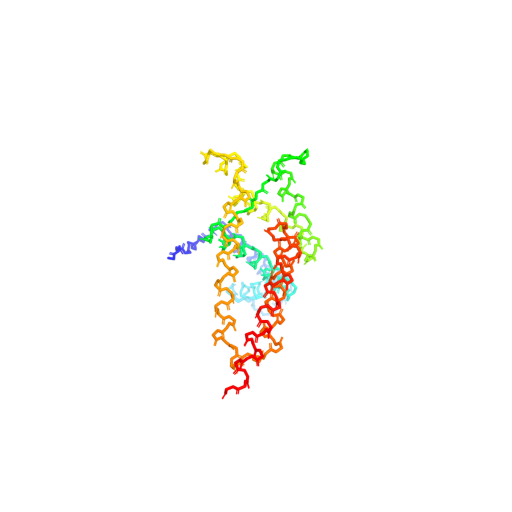
ATOM 1522 N N . LYS A 1 194 ? -12.210 1.605 29.075 1.00 86.19 194 LYS A N 1
ATOM 1523 C CA . LYS A 1 194 ? -12.528 0.578 28.065 1.00 86.19 194 LYS A CA 1
ATOM 1524 C C . LYS A 1 194 ? -11.549 -0.599 28.108 1.00 86.19 194 LYS A C 1
ATOM 1526 O O . LYS A 1 194 ? -11.968 -1.755 28.032 1.00 86.19 194 LYS A O 1
ATOM 1531 N N . THR A 1 195 ? -10.257 -0.331 28.311 1.00 87.69 195 THR A N 1
ATOM 1532 C CA . THR A 1 195 ? -9.240 -1.383 28.489 1.00 87.69 195 THR A CA 1
ATOM 1533 C C . THR A 1 195 ? -9.523 -2.234 29.729 1.00 87.69 195 THR A C 1
ATOM 1535 O O . THR A 1 195 ? -9.435 -3.462 29.679 1.00 87.69 195 THR A O 1
ATOM 1538 N N . GLN A 1 196 ? -9.857 -1.604 30.859 1.00 88.19 196 GLN A N 1
ATOM 1539 C CA . GLN A 1 196 ? -10.161 -2.318 32.101 1.00 88.19 196 GLN A CA 1
ATOM 1540 C C . GLN A 1 196 ? -11.437 -3.158 31.981 1.00 88.19 196 GLN A C 1
ATOM 1542 O O . GLN A 1 196 ? -11.435 -4.313 32.414 1.00 88.19 196 GLN A O 1
ATOM 1547 N N . ALA A 1 197 ? -12.478 -2.623 31.339 1.00 88.12 197 ALA A N 1
ATOM 1548 C CA . ALA A 1 197 ? -13.716 -3.346 31.065 1.00 88.12 197 ALA A CA 1
ATOM 1549 C C . ALA A 1 197 ? -13.459 -4.598 30.209 1.00 88.12 197 ALA A C 1
ATOM 1551 O O . ALA A 1 197 ? -13.881 -5.697 30.577 1.00 88.12 197 ALA A O 1
ATOM 1552 N N . PHE A 1 198 ? -12.680 -4.469 29.128 1.00 87.69 198 PHE A N 1
ATOM 1553 C CA . PHE A 1 198 ? -12.330 -5.611 28.281 1.00 87.69 198 PHE A CA 1
ATOM 1554 C C . PHE A 1 198 ? -11.473 -6.648 29.022 1.00 87.69 198 PHE A C 1
ATOM 1556 O O . PHE A 1 198 ? -11.722 -7.847 28.921 1.00 87.69 198 PHE A O 1
ATOM 1563 N N . LYS A 1 199 ? -10.499 -6.214 29.838 1.00 88.62 199 LYS A N 1
ATOM 1564 C CA . LYS A 1 199 ? -9.703 -7.122 30.686 1.00 88.62 199 LYS A CA 1
ATOM 1565 C C . LYS A 1 199 ? -10.571 -7.900 31.674 1.00 88.62 199 LYS A C 1
ATOM 1567 O O . LYS A 1 199 ? -10.308 -9.081 31.904 1.00 88.62 199 LYS A O 1
ATOM 1572 N N . ALA A 1 200 ? -11.575 -7.258 32.272 1.00 88.00 200 ALA A N 1
ATOM 1573 C CA . ALA A 1 200 ? -12.507 -7.917 33.182 1.00 88.00 200 ALA A CA 1
ATOM 1574 C C . ALA A 1 200 ? -13.347 -8.976 32.450 1.00 88.00 200 ALA A C 1
ATOM 1576 O O . ALA A 1 200 ? -13.424 -10.112 32.919 1.00 88.00 200 ALA A O 1
ATOM 1577 N N . LEU A 1 201 ? -13.879 -8.641 31.269 1.00 86.38 201 LEU A N 1
ATOM 1578 C CA . LEU A 1 201 ? -14.624 -9.564 30.408 1.00 86.38 201 LEU A CA 1
ATOM 1579 C C . LEU A 1 201 ? -13.760 -10.762 29.988 1.00 86.38 201 LEU A C 1
ATOM 1581 O O . LEU A 1 201 ? -14.137 -11.912 30.210 1.00 86.38 201 LEU A O 1
ATOM 1585 N N . ALA A 1 202 ? -12.554 -10.500 29.482 1.00 83.44 202 ALA A N 1
ATOM 1586 C CA . ALA A 1 202 ? -11.647 -11.531 28.990 1.00 83.44 202 ALA A CA 1
ATOM 1587 C C . ALA A 1 202 ? -11.176 -12.501 30.092 1.00 83.44 202 ALA A C 1
ATOM 1589 O O . ALA A 1 202 ? -10.948 -13.685 29.842 1.00 83.44 202 ALA A O 1
ATOM 1590 N N . ARG A 1 203 ? -11.043 -12.012 31.333 1.00 81.56 203 ARG A N 1
ATOM 1591 C CA . ARG A 1 203 ? -10.733 -12.841 32.512 1.00 81.56 203 ARG A CA 1
ATOM 1592 C C . ARG A 1 203 ? -11.958 -13.578 33.057 1.00 81.56 203 ARG A C 1
ATOM 1594 O O . ARG A 1 203 ? -11.785 -14.631 33.668 1.00 81.56 203 ARG A O 1
ATOM 1601 N N . GLY A 1 204 ? -13.158 -13.034 32.857 1.00 76.38 204 GLY A N 1
ATOM 1602 C CA . GLY A 1 204 ? -14.428 -13.658 33.224 1.00 76.38 204 GLY A CA 1
ATOM 1603 C C . GLY A 1 204 ? -14.751 -14.873 32.357 1.00 76.38 204 GLY A C 1
ATOM 1604 O O . GLY A 1 204 ? -15.056 -15.929 32.900 1.00 76.38 204 GLY A O 1
ATOM 1605 N N . MET A 1 205 ? -14.579 -14.764 31.036 1.00 67.88 205 MET A N 1
ATOM 1606 C CA . MET A 1 205 ? -14.858 -15.861 30.091 1.00 67.88 205 MET A CA 1
ATOM 1607 C C . MET A 1 205 ? -13.898 -17.053 30.234 1.00 67.88 205 MET A C 1
ATOM 1609 O O . MET A 1 205 ? -14.260 -18.173 29.912 1.00 67.88 205 MET A O 1
ATOM 1613 N N . LYS A 1 206 ? -12.699 -16.850 30.801 1.00 60.97 206 LYS A N 1
ATOM 1614 C CA . LYS A 1 206 ? -11.747 -17.937 31.101 1.00 60.97 206 LYS A CA 1
ATOM 1615 C C . LYS A 1 206 ? -12.160 -18.807 32.306 1.00 60.97 206 LYS A C 1
ATOM 1617 O O . LYS A 1 206 ? -11.531 -19.832 32.553 1.00 60.97 206 LYS A O 1
ATOM 1622 N N . LYS A 1 207 ? -13.133 -18.368 33.117 1.00 53.50 207 LYS A N 1
ATOM 1623 C CA . LYS A 1 207 ? -13.584 -19.081 34.332 1.00 53.50 207 LYS A CA 1
ATOM 1624 C C . LYS A 1 207 ? -14.796 -19.997 34.108 1.00 53.50 207 LYS A C 1
ATOM 1626 O O . LYS A 1 207 ? -15.199 -20.664 35.059 1.00 53.50 207 LYS A O 1
ATOM 1631 N N . THR A 1 208 ? -15.355 -20.013 32.903 1.00 45.22 208 THR A N 1
ATOM 1632 C CA . THR A 1 208 ? -16.380 -20.957 32.426 1.00 45.22 208 THR A CA 1
ATOM 1633 C C . THR A 1 208 ? -15.745 -22.005 31.535 1.00 45.22 208 THR A C 1
ATOM 1635 O O . THR A 1 208 ? -16.143 -23.181 31.664 1.00 45.22 208 THR A O 1
#

Organism: Paucimonas lemoignei (NCBI:txid29443)

Secondary structure (DSSP, 8-state):
---------HHHHHHHHHHHHHHHHHHHHTT-SSPPPPHHHHHHHHHHHH----HHHHHHHHHHHHHHHHHHHHHHTT--EE--BTBSS-HHHHHHHHHHHHHHHTT--THHHHHHHHHHHHHEEPHHHHHTTTSS-HHHHHHHHHHHHHHHHHHHHHHTHHHH-HHHHHHHHHHHHHHHHHTTSS-HHHHHHHHHHHHHHHHHHTT-